Protein AF-0000000086128962 (afdb_homodimer)

Solvent-accessible surface area (backbone atoms only — not comparable to full-atom values): 20278 Å² total; per-residue (Å²): 130,82,76,71,76,72,78,75,74,67,54,67,41,78,36,38,84,79,40,88,68,82,70,70,90,32,89,46,25,33,22,57,42,46,59,79,92,54,73,57,66,62,52,47,50,52,54,44,49,52,54,52,69,65,44,73,87,72,56,53,72,47,32,20,34,38,41,69,68,62,87,79,71,51,91,83,64,47,75,31,42,90,79,22,67,68,42,30,52,51,53,49,51,48,52,52,38,58,72,69,30,62,26,35,37,38,44,44,53,33,90,48,83,44,49,66,36,35,22,50,44,22,64,32,53,83,71,79,33,50,43,39,23,43,25,74,73,24,84,59,42,18,60,54,46,44,53,26,60,75,61,73,37,73,73,24,56,39,71,66,52,33,43,52,50,52,54,52,53,46,43,52,56,51,54,55,54,60,72,74,104,129,81,75,70,76,73,80,75,74,66,54,67,40,79,34,39,84,79,40,88,67,81,72,70,88,32,90,47,26,33,21,55,43,46,58,78,91,54,73,58,65,61,51,46,51,52,53,42,50,52,56,54,61,48,74,51,97,68,64,54,74,47,33,20,35,39,41,69,67,61,88,78,70,53,90,84,66,46,75,31,43,89,82,22,67,68,42,30,50,51,53,49,53,47,52,53,39,59,71,67,29,62,26,37,36,36,42,44,51,34,91,48,82,46,48,64,37,34,22,50,44,23,63,32,53,84,70,78,33,50,42,41,21,43,25,75,72,23,84,59,42,19,59,53,46,46,54,26,60,75,61,72,37,74,74,24,56,37,72,68,51,32,43,51,50,52,52,52,53,47,42,52,55,51,55,56,54,56,72,73,100

Organism: Cryphonectria parasitica (strain ATCC 38755 / EP155) (NCBI:txid660469)

InterPro domains:
  IPR039470 Nucleoside 2-deoxyribosyltransferase-like [PF15891] (29-138)

Sequence (362 aa):
MASSPVPSSPKIQIITPNTPSQTPLHPTTIFLAGPTEFPWRQDFLAHLKSRLLDHDDLPPDPITIYNPFQEKWDKTWKEDYHHDDRFRAQTDWEMDRIDSSSHVVVFFVAESKAPVSLLELGLCVRSGRAVVGCEGGFWKRGNVQAACQRLDVPLEDTLEGLVGRVVEILKKKKKKKKEKNMASSPVPSSPKIQIITPNTPSQTPLHPTTIFLAGPTEFPWRQDFLAHLKSRLLDHDDLPPDPITIYNPFQEKWDKTWKEDYHHDDRFRAQTDWEMDRIDSSSHVVVFFVAESKAPVSLLELGLCVRSGRAVVGCEGGFWKRGNVQAACQRLDVPLEDTLEGLVGRVVEILKKKKKKKKEKN

Foldseek 3Di:
DPPDPPPDPDLEAEDELPPPDPDWPDQAEEEEAEDQVDPLVVVLVVLLVCVQVPDPDDRFGRYYYYYHHDPPDDPPADCDCVPGVVNVSSVVVNVVRLVRHQAYEQEYDQPDQRPVSVVSCVVPVQVVRYQYEYAPNRPVVVVVVVSCVVNVHDYHHDSSVSSVVVSVVRVVVVVVVVVVD/DPPDPPPDPDLEAEDELPPPDPDWPDQAEEEEAEDQVDPLVVVLVVLLVVVQPPDDPDRFGRYYYYYHHDPPDDPPADCDCVPGVVNVSSVVVNVVRLVRHQAYEQEYDQPDQRPVSVVSCVVPVQVVRYQYEYAPNRPVVVVVVVSCVVNVHDYHHDSSVSSVVVSVVRVVVVVVVVVVD

Secondary structure (DSSP, 8-state):
----------SEEEE-TT-S----SSS-EEEEES-SSSTHHHHHHHHHHHHHHH--SSPPPPEEEE----TT--TT--S-TTT-HHHHHHHHHHHHHHHH-SEEEEEE-TT---HHHHHHHHHHTTTT-EEEEE-TT-TTHHHHHHHHHHTT--EESSHHHHHHHHHHHHHHHHHHHHHH-/----------SEEEE-TT-S----SSSEEEEEES-SSSTHHHHHHHHHHHHHHS--SSPPPPEEEE----TT--TT--S-TTT-HHHHHHHHHHHHHHHH-SEEEEEE-TT---HHHHHHHHHHTTTT-EEEEE-TT-TTHHHHHHHHHHTT--EESSHHHHHHHHHHHHHHHHHHHHHH-

Nearest PDB structures (foldseek):
  4mcj-assembly5_I  TM=8.431E-01  e=7.369E-12  Parabacteroides distasonis ATCC 8503
  4mcj-assembly4_H  TM=8.469E-01  e=1.308E-11  Parabacteroides distasonis ATCC 8503
  4mcj-assembly1_B  TM=8.501E-01  e=2.042E-11  Parabacteroides distasonis ATCC 8503
  4mcj-assembly1_A  TM=8.318E-01  e=1.308E-11  Parabacteroides distasonis ATCC 8503
  3s7z-assembly1_B  TM=4.051E-01  e=5.185E-01  Salmonella enterica subsp. enterica serovar Typhimurium str. LT2

Radius of gyration: 23.68 Å; Cα contacts (8 Å, |Δi|>4): 596; chains: 2; bounding box: 42×99×55 Å

Structure (mmCIF, N/CA/C/O backbone):
data_AF-0000000086128962-model_v1
#
loop_
_entity.id
_entity.type
_entity.pdbx_description
1 polymer 'Nucleoside 2-deoxyribosyltransferase domain-containing protein'
#
loop_
_atom_site.group_PDB
_atom_site.id
_atom_site.type_symbol
_atom_site.label_atom_id
_atom_site.label_alt_id
_atom_site.label_comp_id
_atom_site.label_asym_id
_atom_site.label_entity_id
_atom_site.label_seq_id
_atom_site.pdbx_PDB_ins_code
_atom_site.Cartn_x
_atom_site.Cartn_y
_atom_site.Cartn_z
_atom_site.occupancy
_atom_site.B_iso_or_equiv
_atom_site.auth_seq_id
_atom_site.auth_comp_id
_atom_site.auth_asym_id
_atom_site.auth_atom_id
_atom_site.pdbx_PDB_model_num
ATOM 1 N N . MET A 1 1 ? 13.875 43.594 35.375 1 41.25 1 MET A N 1
ATOM 2 C CA . MET A 1 1 ? 13.922 43.125 34 1 41.25 1 MET A CA 1
ATOM 3 C C . MET A 1 1 ? 12.703 42.25 33.688 1 41.25 1 MET A C 1
ATOM 5 O O . MET A 1 1 ? 12.406 41.281 34.375 1 41.25 1 MET A O 1
ATOM 9 N N . ALA A 1 2 ? 11.711 42.844 33.062 1 52.78 2 ALA A N 1
ATOM 10 C CA . ALA A 1 2 ? 10.484 42.156 32.656 1 52.78 2 ALA A CA 1
ATOM 11 C C . ALA A 1 2 ? 10.781 40.906 31.828 1 52.78 2 ALA A C 1
ATOM 13 O O . ALA A 1 2 ? 11.531 40.969 30.859 1 52.78 2 ALA A O 1
ATOM 14 N N . SER A 1 3 ? 10.805 39.75 32.406 1 48.81 3 SER A N 1
ATOM 15 C CA . SER A 1 3 ? 10.977 38.531 31.641 1 48.81 3 SER A CA 1
ATOM 16 C C . SER A 1 3 ? 10.086 38.5 30.406 1 48.81 3 SER A C 1
ATOM 18 O O . SER A 1 3 ? 8.875 38.75 30.516 1 48.81 3 SER A O 1
ATOM 20 N N . SER A 1 4 ? 10.562 38.844 29.266 1 50.84 4 SER A N 1
ATOM 21 C CA . SER A 1 4 ? 9.836 38.719 28 1 50.84 4 SER A CA 1
ATOM 22 C C . SER A 1 4 ? 9.047 37.406 27.969 1 50.84 4 SER A C 1
ATOM 24 O O . SER A 1 4 ? 9.547 36.344 28.375 1 50.84 4 SER A O 1
ATOM 26 N N . PRO A 1 5 ? 7.715 37.438 27.891 1 51.72 5 PRO A N 1
ATOM 27 C CA . PRO A 1 5 ? 6.926 36.219 27.812 1 51.72 5 PRO A CA 1
ATOM 28 C C . PRO A 1 5 ? 7.516 35.188 26.844 1 51.72 5 PRO A C 1
ATOM 30 O O . PRO A 1 5 ? 8.062 35.562 25.812 1 51.72 5 PRO A O 1
ATOM 33 N N . VAL A 1 6 ? 8.039 34.062 27.25 1 51.41 6 VAL A N 1
ATOM 34 C CA . VAL A 1 6 ? 8.469 32.969 26.422 1 51.41 6 VAL A CA 1
ATOM 35 C C . VAL A 1 6 ? 7.414 32.688 25.344 1 51.41 6 VAL A C 1
ATOM 37 O O . VAL A 1 6 ? 6.242 32.469 25.656 1 51.41 6 VAL A O 1
ATOM 40 N N . PRO A 1 7 ? 7.645 33.125 24.141 1 54.75 7 PRO A N 1
ATOM 41 C CA . PRO A 1 7 ? 6.637 32.875 23.109 1 54.75 7 PRO A CA 1
ATOM 42 C C . PRO A 1 7 ? 6.074 31.453 23.156 1 54.75 7 PRO A C 1
ATOM 44 O O . PRO A 1 7 ? 6.824 30.484 23.359 1 54.75 7 PRO A O 1
ATOM 47 N N . SER A 1 8 ? 4.832 31.281 23.609 1 63.28 8 SER A N 1
ATOM 48 C CA . SER A 1 8 ? 4.137 30 23.719 1 63.28 8 SER A CA 1
ATOM 49 C C . SER A 1 8 ? 4.258 29.203 22.438 1 63.28 8 SER A C 1
ATOM 51 O O . SER A 1 8 ? 4.203 29.766 21.328 1 63.28 8 SER A O 1
ATOM 53 N N . SER A 1 9 ? 4.902 28.031 22.391 1 70.5 9 SER A N 1
ATOM 54 C CA . SER A 1 9 ? 5.023 27.125 21.234 1 70.5 9 SER A CA 1
ATOM 55 C C . SER A 1 9 ? 3.699 27 20.5 1 70.5 9 SER A C 1
ATOM 57 O O . SER A 1 9 ? 2.633 27 21.109 1 70.5 9 SER A O 1
ATOM 59 N N . PRO A 1 10 ? 3.879 27.109 19.219 1 79.88 10 PRO A N 1
ATOM 60 C CA . PRO A 1 10 ? 2.65 26.984 18.438 1 79.88 10 PRO A CA 1
ATOM 61 C C . PRO A 1 10 ? 1.89 25.703 18.734 1 79.88 10 PRO A C 1
ATOM 63 O O . PRO A 1 10 ? 2.502 24.672 19.031 1 79.88 10 PRO A O 1
ATOM 66 N N . LYS A 1 11 ? 0.663 25.844 18.719 1 86.81 11 LYS A N 1
ATOM 67 C CA . LYS A 1 11 ? -0.204 24.688 18.969 1 86.81 11 LYS A CA 1
ATOM 68 C C . LYS A 1 11 ? -0.023 23.625 17.891 1 86.81 11 LYS A C 1
ATOM 70 O O . LYS A 1 11 ? -0.159 22.422 18.172 1 86.81 11 LYS A O 1
ATOM 75 N N . ILE A 1 12 ? 0.263 24.125 16.672 1 93.38 12 ILE A N 1
ATOM 76 C CA . ILE A 1 12 ? 0.52 23.203 15.57 1 93.38 12 ILE A CA 1
ATOM 77 C C . ILE A 1 12 ? 1.859 23.531 14.914 1 93.38 12 ILE A C 1
ATOM 79 O O . ILE A 1 12 ? 2.051 24.641 14.414 1 93.38 12 ILE A O 1
ATOM 83 N N . GLN A 1 13 ? 2.75 22.641 15.008 1 96.69 13 GLN A N 1
ATOM 84 C CA . GLN A 1 13 ? 4 22.703 14.258 1 96.69 13 GLN A CA 1
ATOM 85 C C . GLN A 1 13 ? 3.896 21.953 12.938 1 96.69 13 GLN A C 1
ATOM 87 O O . GLN A 1 13 ? 3.379 20.828 12.906 1 96.69 13 GLN A O 1
ATOM 92 N N . ILE A 1 14 ? 4.328 22.578 11.875 1 97.94 14 ILE A N 1
ATOM 93 C CA . ILE A 1 14 ? 4.375 21.906 10.586 1 97.94 14 ILE A CA 1
ATOM 94 C C . ILE A 1 14 ? 5.828 21.688 10.164 1 97.94 14 ILE A C 1
ATOM 96 O O . ILE A 1 14 ? 6.609 22.641 10.125 1 97.94 14 ILE A O 1
ATOM 100 N N . ILE A 1 15 ? 6.211 20.484 9.898 1 98.56 15 ILE A N 1
ATOM 101 C CA . ILE A 1 15 ? 7.527 20.141 9.383 1 98.56 15 ILE A CA 1
ATOM 102 C C . ILE A 1 15 ? 7.395 19.547 7.984 1 98.56 15 ILE A C 1
ATOM 104 O O . ILE A 1 15 ? 6.621 18.609 7.777 1 98.56 15 ILE A O 1
ATOM 108 N N . THR A 1 16 ? 8.062 20.109 7.031 1 98.5 16 THR A N 1
ATOM 109 C CA . THR A 1 16 ? 8.195 19.578 5.68 1 98.5 16 THR A CA 1
ATOM 110 C C . THR A 1 16 ? 9.617 19.078 5.434 1 98.5 16 THR A C 1
ATOM 112 O O . THR A 1 16 ? 10.5 19.266 6.262 1 98.5 16 THR A O 1
ATOM 115 N N . PRO A 1 17 ? 9.844 18.406 4.281 1 98.44 17 PRO A N 1
ATOM 116 C CA . PRO A 1 17 ? 11.203 17.953 3.988 1 98.44 17 PRO A CA 1
ATOM 117 C C . PRO A 1 17 ? 12.203 19.094 3.91 1 98.44 17 PRO A C 1
ATOM 119 O O . PRO A 1 17 ? 13.414 18.891 4.051 1 98.44 17 PRO A O 1
ATOM 122 N N . ASN A 1 18 ? 11.695 20.344 3.744 1 97.94 18 ASN A N 1
ATOM 123 C CA . ASN A 1 18 ? 12.586 21.484 3.533 1 97.94 18 ASN A CA 1
ATOM 124 C C . ASN A 1 18 ? 12.672 22.359 4.777 1 97.94 18 ASN A C 1
ATOM 126 O O . ASN A 1 18 ? 13.367 23.375 4.773 1 97.94 18 ASN A O 1
ATOM 130 N N . THR A 1 19 ? 11.938 22.016 5.824 1 98.06 19 THR A N 1
ATOM 131 C CA . THR A 1 19 ? 12.031 22.734 7.086 1 98.06 19 THR A CA 1
ATOM 132 C C . THR A 1 19 ? 13.414 22.547 7.715 1 98.06 19 THR A C 1
ATOM 134 O O . THR A 1 19 ? 13.891 21.422 7.84 1 98.06 19 THR A O 1
ATOM 137 N N . PRO A 1 20 ? 14.078 23.594 8.031 1 97.12 20 PRO A N 1
ATOM 138 C CA . PRO A 1 20 ? 15.445 23.484 8.547 1 97.12 20 PRO A CA 1
ATOM 139 C C . PRO A 1 20 ? 15.539 22.609 9.789 1 97.12 20 PRO A C 1
ATOM 141 O O . PRO A 1 20 ? 16.391 21.719 9.859 1 97.12 20 PRO A O 1
ATOM 144 N N . SER A 1 21 ? 14.641 22.844 10.719 1 97.44 21 SER A N 1
ATOM 145 C CA . SER A 1 21 ? 14.625 21.984 11.898 1 97.44 21 SER A CA 1
ATOM 146 C C . SER A 1 21 ? 13.648 20.828 11.719 1 97.44 21 SER A C 1
ATOM 148 O O . SER A 1 21 ? 12.469 21.047 11.445 1 97.44 21 SER A O 1
ATOM 150 N N . GLN A 1 22 ? 14.164 19.656 11.812 1 98.44 22 GLN A N 1
ATOM 151 C CA . GLN A 1 22 ? 13.352 18.469 11.633 1 98.44 22 GLN A CA 1
ATOM 152 C C . GLN A 1 22 ? 12.93 17.875 12.977 1 98.44 22 GLN A C 1
ATOM 154 O O . GLN A 1 22 ? 12.406 16.766 13.039 1 98.44 22 GLN A O 1
ATOM 159 N N . THR A 1 23 ? 13.125 18.578 14.062 1 97.81 23 THR A N 1
ATOM 160 C CA . THR A 1 23 ? 12.805 18.109 15.406 1 97.81 23 THR A CA 1
ATOM 161 C C . THR A 1 23 ? 11.359 18.453 15.766 1 97.81 23 THR A C 1
ATOM 163 O O . THR A 1 23 ? 10.969 19.625 15.773 1 97.81 23 THR A O 1
ATOM 166 N N . PRO A 1 24 ? 10.594 17.484 16.016 1 98.06 24 PRO A N 1
ATOM 167 C CA . PRO A 1 24 ? 9.227 17.797 16.453 1 98.06 24 PRO A CA 1
ATOM 168 C C . PRO A 1 24 ? 9.188 18.484 17.812 1 98.06 24 PRO A C 1
ATOM 170 O O . PRO A 1 24 ? 9.883 18.062 18.75 1 98.06 24 PRO A O 1
ATOM 173 N N . LEU A 1 25 ? 8.375 19.484 17.953 1 96.31 25 LEU A N 1
ATOM 174 C CA . LEU A 1 25 ? 8.188 20.203 19.219 1 96.31 25 LEU A CA 1
ATOM 175 C C . LEU A 1 25 ? 7.25 19.438 20.141 1 96.31 25 LEU A C 1
ATOM 177 O O . LEU A 1 25 ? 7.301 19.609 21.359 1 96.31 25 LEU A O 1
ATOM 181 N N . HIS A 1 26 ? 6.398 18.672 19.562 1 95.31 26 HIS A N 1
ATOM 182 C CA . HIS A 1 26 ? 5.34 18.031 20.328 1 95.31 26 HIS A CA 1
ATOM 183 C C . HIS A 1 26 ? 5.406 16.5 20.203 1 95.31 26 HIS A C 1
ATOM 185 O O . HIS A 1 26 ? 5.789 15.984 19.156 1 95.31 26 HIS A O 1
ATOM 191 N N . PRO A 1 27 ? 5.004 15.828 21.281 1 94.94 27 PRO A N 1
ATOM 192 C CA . PRO A 1 27 ? 5.121 14.367 21.281 1 94.94 27 PRO A CA 1
ATOM 193 C C . PRO A 1 27 ? 4.121 13.695 20.344 1 94.94 27 PRO A C 1
ATOM 195 O O . PRO A 1 27 ? 4.395 12.61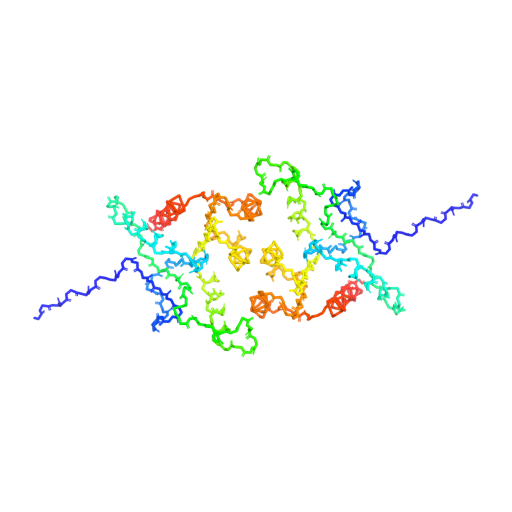7 19.812 1 94.94 27 PRO A O 1
ATOM 198 N N . THR A 1 28 ? 2.943 14.273 20.188 1 96.31 28 THR A N 1
ATOM 199 C CA . THR A 1 28 ? 1.979 13.734 19.234 1 96.31 28 THR A CA 1
ATOM 200 C C . THR A 1 28 ? 2.277 14.227 17.828 1 96.31 28 THR A C 1
ATOM 202 O O . THR A 1 28 ? 2.285 15.438 17.578 1 96.31 28 THR A O 1
ATOM 205 N N . THR A 1 29 ? 2.543 13.258 16.922 1 98.38 29 THR A N 1
ATOM 206 C CA . THR A 1 29 ? 2.93 13.586 15.555 1 98.38 29 THR A CA 1
ATOM 207 C C . THR A 1 29 ? 1.986 12.922 14.555 1 98.38 29 THR A C 1
ATOM 209 O O . THR A 1 29 ? 1.482 11.82 14.805 1 98.38 29 THR A O 1
ATOM 212 N N . ILE A 1 30 ? 1.737 13.633 13.461 1 98.5 30 ILE A N 1
ATOM 213 C CA . ILE A 1 30 ? 0.858 13.148 12.398 1 98.5 30 ILE A CA 1
ATOM 214 C C . ILE A 1 30 ? 1.563 13.266 11.055 1 98.5 30 ILE A C 1
ATOM 216 O O . ILE A 1 30 ? 2.072 14.328 10.703 1 98.5 30 ILE A O 1
ATOM 220 N N . PHE A 1 31 ? 1.714 12.219 10.375 1 98.94 31 PHE A N 1
ATOM 221 C CA . PHE A 1 31 ? 2.143 12.266 8.984 1 98.94 31 PHE A CA 1
ATOM 222 C C . PHE A 1 31 ? 0.943 12.375 8.047 1 98.94 31 PHE A C 1
ATOM 224 O O . PHE A 1 31 ? -0.023 11.625 8.18 1 98.94 31 PHE A O 1
ATOM 231 N N . LEU A 1 32 ? 0.975 13.281 7.066 1 98.88 32 LEU A N 1
ATOM 232 C CA . LEU A 1 32 ? -0.114 13.477 6.113 1 98.88 32 LEU A CA 1
ATOM 233 C C . LEU A 1 32 ? 0.208 12.812 4.781 1 98.88 32 LEU A C 1
ATOM 235 O O . LEU A 1 32 ? 0.957 13.367 3.971 1 98.88 32 LEU A O 1
ATOM 239 N N . ALA A 1 33 ? -0.383 11.688 4.527 1 98.88 33 ALA A N 1
ATOM 240 C CA . ALA A 1 33 ? -0.257 10.969 3.266 1 98.88 33 ALA A CA 1
ATOM 241 C C . ALA A 1 33 ? -1.404 11.312 2.32 1 98.88 33 ALA A C 1
ATOM 243 O O . ALA A 1 33 ? -2.568 11.336 2.729 1 98.88 33 ALA A O 1
ATOM 244 N N . GLY A 1 34 ? -1.148 11.539 1.066 1 98.62 34 GLY A N 1
ATOM 245 C CA . GLY A 1 34 ? -2.143 11.898 0.066 1 98.62 34 GLY A CA 1
ATOM 246 C C . GLY A 1 34 ? -1.55 12.578 -1.149 1 98.62 34 GLY A C 1
ATOM 247 O O . GLY A 1 34 ? -0.337 12.789 -1.22 1 98.62 34 GLY A O 1
ATOM 248 N N . PRO A 1 35 ? -2.375 12.938 -2.082 1 97.81 35 PRO A N 1
ATOM 249 C CA . PRO A 1 35 ? -1.86 13.492 -3.34 1 97.81 35 PRO A CA 1
ATOM 250 C C . PRO A 1 35 ? -1.317 14.906 -3.188 1 97.81 35 PRO A C 1
ATOM 252 O O . PRO A 1 35 ? -1.756 15.648 -2.303 1 97.81 35 PRO A O 1
ATOM 255 N N . THR A 1 36 ? -0.407 15.219 -4.008 1 94.31 36 THR A N 1
ATOM 256 C CA . THR A 1 36 ? 0.242 16.516 -3.91 1 94.31 36 THR A CA 1
ATOM 257 C C . THR A 1 36 ? -0.298 17.469 -4.973 1 94.31 36 THR A C 1
ATOM 259 O O . THR A 1 36 ? -0.027 18.672 -4.93 1 94.31 36 THR A O 1
ATOM 262 N N . GLU A 1 37 ? -1.089 16.969 -5.879 1 92.12 37 GLU A N 1
ATOM 263 C CA . GLU A 1 37 ? -1.566 17.766 -7.004 1 92.12 37 GLU A CA 1
ATOM 264 C C . GLU A 1 37 ? -2.791 18.594 -6.613 1 92.12 37 GLU A C 1
ATOM 266 O O . GLU A 1 37 ? -3.271 19.422 -7.398 1 92.12 37 GLU A O 1
ATOM 271 N N . PHE A 1 38 ? -3.334 18.469 -5.457 1 94.19 38 PHE A N 1
ATOM 272 C CA . PHE A 1 38 ? -4.512 19.172 -4.961 1 94.19 38 PHE A CA 1
ATOM 273 C C . PHE A 1 38 ? -4.215 19.859 -3.641 1 94.19 38 PHE A C 1
ATOM 275 O O . PHE A 1 38 ? -3.354 19.422 -2.879 1 94.19 38 PHE A O 1
ATOM 282 N N . PRO A 1 39 ? -4.945 20.906 -3.367 1 96 39 PRO A N 1
ATOM 283 C CA . PRO A 1 39 ? -4.625 21.672 -2.158 1 96 39 PRO A CA 1
ATOM 284 C C . PRO A 1 39 ? -5.344 21.141 -0.918 1 96 39 PRO A C 1
ATOM 286 O O . PRO A 1 39 ? -5.828 21.922 -0.097 1 96 39 PRO A O 1
ATOM 289 N N . TRP A 1 40 ? -5.543 19.828 -0.739 1 98.06 40 TRP A N 1
ATOM 290 C CA . TRP A 1 40 ? -6.312 19.25 0.357 1 98.06 40 TRP A CA 1
ATOM 291 C C . TRP A 1 40 ? -5.586 19.438 1.687 1 98.06 40 TRP A C 1
ATOM 293 O O . TRP A 1 40 ? -6.227 19.547 2.738 1 98.06 40 TRP A O 1
ATOM 303 N N . ARG A 1 41 ? -4.25 19.422 1.713 1 98 41 ARG A N 1
ATOM 304 C CA . ARG A 1 41 ? -3.494 19.547 2.955 1 98 41 ARG A CA 1
ATOM 305 C C . ARG A 1 41 ? -3.701 20.906 3.594 1 98 41 ARG A C 1
ATOM 307 O O . ARG A 1 41 ? -3.805 21.016 4.816 1 98 41 ARG A O 1
ATOM 314 N N . GLN A 1 42 ? -3.73 21.938 2.691 1 96.94 42 GLN A N 1
ATOM 315 C CA . GLN A 1 42 ? -4.02 23.266 3.205 1 96.94 42 GLN A CA 1
ATOM 316 C C . GLN A 1 42 ? -5.41 23.328 3.832 1 96.94 42 GLN A C 1
ATOM 318 O O . GLN A 1 42 ? -5.586 23.906 4.906 1 96.94 42 GLN A O 1
ATOM 323 N N . ASP A 1 43 ? -6.355 22.781 3.133 1 97.69 43 ASP A N 1
ATOM 324 C CA . ASP A 1 43 ? -7.723 22.734 3.648 1 97.69 43 ASP A CA 1
ATOM 325 C C . ASP A 1 43 ? -7.793 21.938 4.941 1 97.69 43 ASP A C 1
ATOM 327 O O . ASP A 1 43 ? -8.477 22.328 5.891 1 97.69 43 ASP A O 1
ATOM 331 N N . PHE A 1 44 ? -7.121 20.812 4.98 1 98.12 44 PHE A N 1
ATOM 332 C CA . PHE A 1 44 ? -7.055 19.969 6.172 1 98.12 44 PHE A CA 1
ATOM 333 C C . PHE A 1 44 ? -6.539 20.766 7.367 1 98.12 44 PHE A C 1
ATOM 335 O O . PHE A 1 44 ? -7.164 20.781 8.43 1 98.12 44 PHE A O 1
ATOM 342 N N . LEU A 1 45 ? -5.449 21.438 7.188 1 96.06 45 LEU A N 1
ATOM 343 C CA . LEU A 1 45 ? -4.812 22.219 8.25 1 96.06 45 LEU A CA 1
ATOM 344 C C . LEU A 1 45 ? -5.715 23.359 8.703 1 96.06 45 LEU A C 1
ATOM 346 O O . LEU A 1 45 ? -5.809 23.641 9.898 1 96.06 45 LEU A O 1
ATOM 350 N N . ALA A 1 46 ? -6.375 24 7.723 1 95.06 46 ALA A N 1
ATOM 351 C CA . ALA A 1 46 ? -7.289 25.094 8.062 1 95.06 46 ALA A CA 1
ATOM 352 C C . ALA A 1 46 ? -8.445 24.578 8.914 1 95.06 46 ALA A C 1
ATOM 354 O O . ALA A 1 46 ? -8.789 25.188 9.93 1 95.06 46 ALA A O 1
ATOM 355 N N . HIS A 1 47 ? -8.984 23.453 8.492 1 94.31 47 HIS A N 1
ATOM 356 C CA . HIS A 1 47 ? -10.086 22.875 9.242 1 94.31 47 HIS A CA 1
ATOM 357 C C . HIS A 1 47 ? -9.633 22.422 10.625 1 94.31 47 HIS A C 1
ATOM 359 O O . HIS A 1 47 ? -10.352 22.609 11.609 1 94.31 47 HIS A O 1
ATOM 365 N N . LEU A 1 48 ? -8.453 21.828 10.703 1 93.19 48 LEU A N 1
ATOM 366 C CA . LEU A 1 48 ? -7.918 21.344 11.969 1 93.19 48 LEU A CA 1
ATOM 367 C C . LEU A 1 48 ? -7.695 22.5 12.938 1 93.19 48 LEU A C 1
ATOM 369 O O . LEU A 1 48 ? -8.094 22.422 14.102 1 93.19 48 LEU A O 1
ATOM 373 N N . LYS A 1 49 ? -7.102 23.578 12.422 1 90.12 49 LYS A N 1
ATOM 374 C CA . LYS A 1 49 ? -6.844 24.766 13.242 1 90.12 49 LYS A CA 1
ATOM 375 C C . LYS A 1 49 ? -8.148 25.344 13.789 1 90.12 49 LYS A C 1
ATOM 377 O O . LYS A 1 49 ? -8.227 25.703 14.961 1 90.12 49 LYS A O 1
ATOM 382 N N . SER A 1 50 ? -9.094 25.438 12.945 1 87.94 50 SER A N 1
ATOM 383 C CA . SER A 1 50 ? -10.383 26 13.344 1 87.94 50 SER A CA 1
ATOM 384 C C . SER A 1 50 ? -11.023 25.156 14.453 1 87.94 50 SER A C 1
ATOM 386 O O . SER A 1 50 ? -11.625 25.719 15.375 1 87.94 50 SER A O 1
ATOM 388 N N . ARG A 1 51 ? -10.82 23.891 14.406 1 84.5 51 ARG A N 1
ATOM 389 C CA . ARG A 1 51 ? -11.438 23 15.383 1 84.5 51 ARG A CA 1
ATOM 390 C C . ARG A 1 51 ? -10.648 22.984 16.688 1 84.5 51 ARG A C 1
ATOM 392 O O . ARG A 1 51 ? -11.227 22.812 17.766 1 84.5 51 ARG A O 1
ATOM 399 N N . LEU A 1 52 ? -9.398 23.125 16.594 1 79.75 52 LEU A N 1
ATOM 400 C CA . LEU A 1 52 ? -8.57 23.109 17.781 1 79.75 52 LEU A CA 1
ATOM 401 C C . LEU A 1 52 ? -8.68 24.422 18.531 1 79.75 52 LEU A C 1
ATOM 403 O O . LEU A 1 52 ? -8.5 24.469 19.766 1 79.75 52 LEU A O 1
ATOM 407 N N . LEU A 1 53 ? -8.898 25.531 17.859 1 74 53 LEU A N 1
ATOM 408 C CA . LEU A 1 53 ? -9.031 26.844 18.469 1 74 53 LEU A CA 1
ATOM 409 C C . LEU A 1 53 ? -10.43 27.047 19.031 1 74 53 LEU A C 1
ATOM 411 O O . LEU A 1 53 ? -10.609 27.812 19.984 1 74 53 LEU A O 1
ATOM 415 N N . ASP A 1 54 ? -11.383 26.578 18.328 1 63.16 54 ASP A N 1
ATOM 416 C CA . ASP A 1 54 ? -12.773 26.875 18.672 1 63.16 54 ASP A CA 1
ATOM 417 C C . ASP A 1 54 ? -13.188 26.156 19.953 1 63.16 54 ASP A C 1
ATOM 419 O O . ASP A 1 54 ? -14.148 26.562 20.609 1 63.16 54 ASP A O 1
ATOM 423 N N . HIS A 1 55 ? -12.531 25.031 20.172 1 58 55 HIS A N 1
ATOM 424 C CA . HIS A 1 55 ? -13.266 24.328 21.219 1 58 55 HIS A CA 1
ATOM 425 C C . HIS A 1 55 ? -12.633 24.547 22.578 1 58 55 HIS A C 1
ATOM 427 O O . HIS A 1 55 ? -11.406 24.5 22.719 1 58 55 HIS A O 1
ATOM 433 N N . ASP A 1 56 ? -13.359 25.266 23.344 1 53.22 56 ASP A N 1
ATOM 434 C CA . ASP A 1 56 ? -13.195 25.766 24.703 1 53.22 56 ASP A CA 1
ATOM 435 C C . ASP A 1 56 ? -12.836 24.641 25.672 1 53.22 56 ASP A C 1
ATOM 437 O O . ASP A 1 56 ? -12.055 24.844 26.609 1 53.22 56 ASP A O 1
ATOM 441 N N . ASP A 1 57 ? -13.516 23.531 25.734 1 56.72 57 ASP A N 1
ATOM 442 C CA . ASP A 1 57 ? -13.43 22.875 27.047 1 56.72 57 ASP A CA 1
ATOM 443 C C . ASP A 1 57 ? -12.062 22.25 27.25 1 56.72 57 ASP A C 1
ATOM 445 O O . ASP A 1 57 ? -11.469 22.359 28.328 1 56.72 57 ASP A O 1
ATOM 449 N N . LEU A 1 58 ? -11.602 21.312 26.484 1 58.28 58 LEU A N 1
ATOM 450 C CA . LEU A 1 58 ? -10.273 20.719 26.688 1 58.28 58 LEU A CA 1
ATOM 451 C C . LEU A 1 58 ? -9.477 20.734 25.375 1 58.28 58 LEU A C 1
ATOM 453 O O . LEU A 1 58 ? -9.602 19.828 24.562 1 58.28 58 LEU A O 1
ATOM 457 N N . PRO A 1 59 ? -8.805 21.922 25.266 1 62.25 59 PRO A N 1
ATOM 458 C CA . PRO A 1 59 ? -8.086 21.984 24 1 62.25 59 PRO A CA 1
ATOM 459 C C . PRO A 1 59 ? -7.109 20.828 23.812 1 62.25 59 PRO A C 1
ATOM 461 O O . PRO A 1 59 ? -6.484 20.375 24.766 1 62.25 59 PRO A O 1
ATOM 464 N N . PRO A 1 60 ? -7.129 20.219 22.703 1 68.31 60 PRO A N 1
ATOM 465 C CA . PRO A 1 60 ? -6.172 19.141 22.453 1 68.31 60 PRO A CA 1
ATOM 466 C C . PRO A 1 60 ? -4.723 19.594 22.625 1 68.31 60 PRO A C 1
ATOM 468 O O . PRO A 1 60 ? -4.434 20.797 22.594 1 68.31 60 PRO A O 1
ATOM 471 N N . ASP A 1 61 ? -3.863 18.703 23.047 1 78.19 61 ASP A N 1
ATOM 472 C CA . ASP A 1 61 ? -2.426 18.953 23.109 1 78.19 61 ASP A CA 1
ATOM 473 C C . ASP A 1 61 ? -1.882 19.438 21.766 1 78.19 61 ASP A C 1
ATOM 475 O O . ASP A 1 61 ? -2.447 19.125 20.719 1 78.19 61 ASP A O 1
ATOM 479 N N . PRO A 1 62 ? -0.952 20.25 21.859 1 88.69 62 PRO A N 1
ATOM 480 C CA . PRO A 1 62 ? -0.291 20.641 20.609 1 88.69 62 PRO A CA 1
ATOM 481 C C . PRO A 1 62 ? 0.267 19.438 19.844 1 88.69 62 PRO A C 1
ATOM 483 O O . PRO A 1 62 ? 0.553 18.406 20.438 1 88.69 62 PRO A O 1
ATOM 486 N N . ILE A 1 63 ? 0.35 19.625 18.531 1 95.25 63 ILE A N 1
ATOM 487 C CA . ILE A 1 63 ? 0.771 18.484 17.703 1 95.25 63 ILE A CA 1
ATOM 488 C C . ILE A 1 63 ? 1.803 18.953 16.688 1 95.25 63 ILE A C 1
ATOM 490 O O . ILE A 1 63 ? 1.896 20.156 16.391 1 95.25 63 ILE A O 1
ATOM 494 N N . THR A 1 64 ? 2.621 18.047 16.25 1 97.81 64 THR A N 1
ATOM 495 C CA . THR A 1 64 ? 3.496 18.219 15.086 1 97.81 64 THR A CA 1
ATOM 496 C C . THR A 1 64 ? 2.963 17.469 13.883 1 97.81 64 THR A C 1
ATOM 498 O O . THR A 1 64 ? 2.609 16.281 13.984 1 97.81 64 THR A O 1
ATOM 501 N N . ILE A 1 65 ? 2.852 18.156 12.805 1 98.5 65 ILE A N 1
ATOM 502 C CA . ILE A 1 65 ? 2.383 17.562 11.562 1 98.5 65 ILE A CA 1
ATOM 503 C C . ILE A 1 65 ? 3.537 17.469 10.562 1 98.5 65 ILE A C 1
ATOM 505 O O . ILE A 1 65 ? 4.199 18.484 10.281 1 98.5 65 ILE A O 1
ATOM 509 N N . TYR A 1 66 ? 3.779 16.281 10.094 1 98.81 66 TYR A N 1
ATOM 510 C CA . TYR A 1 66 ? 4.684 16.062 8.969 1 98.81 66 TYR A CA 1
ATOM 511 C C . TYR A 1 66 ? 3.939 16.172 7.641 1 98.81 66 TYR A C 1
ATOM 513 O O . TYR A 1 66 ? 3.1 15.32 7.328 1 98.81 66 TYR A O 1
ATOM 521 N N . ASN A 1 67 ? 4.191 17.234 6.941 1 98.56 67 ASN A N 1
ATOM 522 C CA . ASN A 1 67 ? 3.664 17.484 5.602 1 98.56 67 ASN A CA 1
ATOM 523 C C . ASN A 1 67 ? 4.699 17.156 4.527 1 98.56 67 ASN A C 1
ATOM 525 O O . ASN A 1 67 ? 5.672 17.891 4.359 1 98.56 67 ASN A O 1
ATOM 529 N N . PRO A 1 68 ? 4.492 16.141 3.707 1 98.44 68 PRO A N 1
ATOM 530 C CA . PRO A 1 68 ? 5.539 15.695 2.783 1 98.44 68 PRO A CA 1
ATOM 531 C C . PRO A 1 68 ? 5.57 16.5 1.491 1 98.44 68 PRO A C 1
ATOM 533 O O . PRO A 1 68 ? 6.352 16.203 0.587 1 98.44 68 PRO A O 1
ATOM 536 N N . PHE A 1 69 ? 4.766 17.484 1.38 1 97.06 69 PHE A N 1
ATOM 537 C CA . PHE A 1 69 ? 4.766 18.297 0.173 1 97.06 69 PHE A CA 1
ATOM 538 C C . PHE A 1 69 ? 6.172 18.781 -0.153 1 97.06 69 PHE A C 1
ATOM 540 O O . PHE A 1 69 ? 6.883 19.281 0.725 1 97.06 69 PHE A O 1
ATOM 547 N N . GLN A 1 70 ? 6.602 18.594 -1.413 1 96.94 70 GLN A N 1
ATOM 548 C CA . GLN A 1 70 ? 7.922 18.953 -1.912 1 96.94 70 GLN A CA 1
ATOM 549 C C . GLN A 1 70 ? 7.832 20.141 -2.879 1 96.94 70 GLN A C 1
ATOM 551 O O . GLN A 1 70 ? 7.684 19.938 -4.09 1 96.94 70 GLN A O 1
ATOM 556 N N . GLU A 1 71 ? 8.016 21.281 -2.371 1 93.94 71 GLU A N 1
ATOM 557 C CA . GLU A 1 71 ? 7.855 22.484 -3.176 1 93.94 71 GLU A CA 1
ATOM 558 C C . GLU A 1 71 ? 8.953 22.609 -4.227 1 93.94 71 GLU A C 1
ATOM 560 O O . GLU A 1 71 ? 8.789 23.297 -5.234 1 93.94 71 GLU A O 1
ATOM 565 N N . LYS A 1 72 ? 10.023 21.906 -4.098 1 95.19 72 LYS A N 1
ATOM 566 C CA . LYS A 1 72 ? 11.172 22.016 -4.992 1 95.19 72 LYS A CA 1
ATOM 567 C C . LYS A 1 72 ? 11.078 21 -6.133 1 95.19 72 LYS A C 1
ATOM 569 O O . LYS A 1 72 ? 11.906 21.031 -7.051 1 95.19 72 LYS A O 1
ATOM 574 N N . TRP A 1 73 ? 10.133 20.109 -6.027 1 94.5 73 TRP A N 1
ATOM 575 C CA . TRP A 1 73 ? 10.008 19.109 -7.094 1 94.5 73 TRP A CA 1
ATOM 576 C C . TRP A 1 73 ? 9.766 19.797 -8.438 1 94.5 73 TRP A C 1
ATOM 578 O O . TRP A 1 73 ? 8.859 20.625 -8.57 1 94.5 73 TRP A O 1
ATOM 588 N N . ASP A 1 74 ? 10.57 19.484 -9.383 1 94.5 74 ASP A N 1
ATOM 589 C CA . ASP A 1 74 ? 10.406 20.016 -10.734 1 94.5 74 ASP A CA 1
ATOM 590 C C . ASP A 1 74 ? 10.664 18.938 -11.781 1 94.5 74 ASP A C 1
ATOM 592 O O . ASP A 1 74 ? 10.852 17.766 -11.445 1 94.5 74 ASP A O 1
ATOM 596 N N . LYS A 1 75 ? 10.625 19.297 -12.992 1 94.94 75 LYS A N 1
ATOM 597 C CA . LYS A 1 75 ? 10.641 18.344 -14.102 1 94.94 75 LYS A CA 1
ATOM 598 C C . LYS A 1 75 ? 11.984 17.625 -14.195 1 94.94 75 LYS A C 1
ATOM 600 O O . LYS A 1 75 ? 12.117 16.625 -14.906 1 94.94 75 LYS A O 1
ATOM 605 N N . THR A 1 76 ? 13.016 18.078 -13.469 1 97.56 76 THR A N 1
ATOM 606 C CA . THR A 1 76 ? 14.336 17.453 -13.562 1 97.56 76 THR A CA 1
ATOM 607 C C . THR A 1 76 ? 14.453 16.281 -12.594 1 97.56 76 THR A C 1
ATOM 609 O O . THR A 1 76 ? 15.383 15.477 -12.695 1 97.56 76 THR A O 1
ATOM 612 N N . TRP A 1 77 ? 13.508 16.219 -11.648 1 97.12 77 TRP A N 1
ATOM 613 C CA . TRP A 1 77 ? 13.523 15.078 -10.742 1 97.12 77 TRP A CA 1
ATOM 614 C C . TRP A 1 77 ? 13.133 13.797 -11.461 1 97.12 77 TRP A C 1
ATOM 616 O O . TRP A 1 77 ? 12.242 13.805 -12.312 1 97.12 77 TRP A O 1
ATOM 626 N N . LYS A 1 78 ? 13.812 12.703 -11.125 1 97.88 78 LYS A N 1
ATOM 627 C CA . LYS A 1 78 ? 13.453 11.375 -11.625 1 97.88 78 LYS A CA 1
ATOM 628 C C . LYS A 1 78 ? 12.961 10.477 -10.484 1 97.88 78 LYS A C 1
ATOM 630 O O . LYS A 1 78 ? 13.539 10.477 -9.398 1 97.88 78 LYS A O 1
ATOM 635 N N . GLU A 1 79 ? 11.898 9.805 -10.68 1 98.06 79 GLU A N 1
ATOM 636 C CA . GLU A 1 79 ? 11.391 8.836 -9.711 1 98.06 79 GLU A CA 1
ATOM 637 C C . GLU A 1 79 ? 12.219 7.559 -9.719 1 98.06 79 GLU A C 1
ATOM 639 O O . GLU A 1 79 ? 11.727 6.496 -10.102 1 98.06 79 GLU A O 1
ATOM 644 N N . ASP A 1 80 ? 13.414 7.676 -9.32 1 98.38 80 ASP A N 1
ATOM 645 C CA . ASP A 1 80 ? 14.414 6.609 -9.281 1 98.38 80 ASP A CA 1
ATOM 646 C C . ASP A 1 80 ? 15.211 6.645 -7.98 1 98.38 80 ASP A C 1
ATOM 648 O O . ASP A 1 80 ? 16.047 7.527 -7.785 1 98.38 80 ASP A O 1
ATOM 652 N N . TYR A 1 81 ? 14.961 5.727 -7.176 1 98.56 81 TYR A N 1
ATOM 653 C CA . TYR A 1 81 ? 15.531 5.711 -5.832 1 98.56 81 TYR A CA 1
ATOM 654 C C . TYR A 1 81 ? 17.047 5.594 -5.887 1 98.56 81 TYR A C 1
ATOM 656 O O . TYR A 1 81 ? 17.75 6.168 -5.047 1 98.56 81 TYR A O 1
ATOM 664 N N . HIS A 1 82 ? 17.578 4.891 -6.848 1 97.62 82 HIS A N 1
ATOM 665 C CA . HIS A 1 82 ? 19 4.566 -6.875 1 97.62 82 HIS A CA 1
ATOM 666 C C . HIS A 1 82 ? 19.797 5.629 -7.629 1 97.62 82 HIS A C 1
ATOM 668 O O . HIS A 1 82 ? 21 5.785 -7.406 1 97.62 82 HIS A O 1
ATOM 674 N N . HIS A 1 83 ? 19.094 6.492 -8.469 1 97.94 83 HIS A N 1
ATOM 675 C CA . HIS A 1 83 ? 19.875 7.336 -9.359 1 97.94 83 HIS A CA 1
ATOM 676 C C . HIS A 1 83 ? 19.547 8.812 -9.156 1 97.94 83 HIS A C 1
ATOM 678 O O . HIS A 1 83 ? 20.172 9.68 -9.766 1 97.94 83 HIS A O 1
ATOM 684 N N . ASP A 1 84 ? 18.516 9.156 -8.43 1 98.69 84 ASP A N 1
ATOM 685 C CA . ASP A 1 84 ? 18.219 10.547 -8.094 1 98.69 84 ASP A CA 1
ATOM 686 C C . ASP A 1 84 ? 18.234 10.75 -6.578 1 98.69 84 ASP A C 1
ATOM 688 O O . ASP A 1 84 ? 17.281 10.359 -5.891 1 98.69 84 ASP A O 1
ATOM 692 N N . ASP A 1 85 ? 19.188 11.422 -6.059 1 98.5 85 ASP A N 1
ATOM 693 C CA . ASP A 1 85 ? 19.406 11.617 -4.629 1 98.5 85 ASP A CA 1
ATOM 694 C C . ASP A 1 85 ? 18.266 12.438 -4.016 1 98.5 85 ASP A C 1
ATOM 696 O O . ASP A 1 85 ? 17.906 12.242 -2.854 1 98.5 85 ASP A O 1
ATOM 700 N N . ARG A 1 86 ? 17.766 13.367 -4.785 1 98.56 86 ARG A N 1
ATOM 701 C CA . ARG A 1 86 ? 16.672 14.18 -4.262 1 98.56 86 ARG A CA 1
ATOM 702 C C . ARG A 1 86 ? 15.422 13.328 -4.035 1 98.56 86 ARG A C 1
ATOM 704 O O . ARG A 1 86 ? 14.766 13.445 -2.996 1 98.56 86 ARG A O 1
ATOM 711 N N . PHE A 1 87 ? 15.172 12.461 -5.016 1 98.62 87 PHE A N 1
ATOM 712 C CA . PHE A 1 87 ? 14.047 11.539 -4.891 1 98.62 87 PHE A CA 1
ATOM 713 C C . PHE A 1 87 ? 14.258 10.578 -3.723 1 98.62 87 PHE A C 1
ATOM 715 O O . PHE A 1 87 ? 13.352 10.359 -2.924 1 98.62 87 PHE A O 1
ATOM 722 N N . ARG A 1 88 ? 15.414 10.016 -3.621 1 98.81 88 ARG A N 1
ATOM 723 C CA . ARG A 1 88 ? 15.758 9.125 -2.518 1 98.81 88 ARG A CA 1
ATOM 724 C C . ARG A 1 88 ? 15.562 9.82 -1.173 1 98.81 88 ARG A C 1
ATOM 726 O O . ARG A 1 88 ? 14.953 9.258 -0.262 1 98.81 88 ARG A O 1
ATOM 733 N N . ALA A 1 89 ? 16.016 11.055 -1.022 1 98.69 89 ALA A N 1
ATOM 734 C CA . ALA A 1 89 ? 15.891 11.805 0.222 1 98.69 89 ALA A CA 1
ATOM 735 C C . ALA A 1 89 ? 14.422 12.031 0.576 1 98.69 89 ALA A C 1
ATOM 737 O O . ALA A 1 89 ? 14.031 11.898 1.738 1 98.69 89 ALA A O 1
ATOM 738 N N . GLN A 1 90 ? 13.648 12.359 -0.462 1 98.69 90 GLN A N 1
ATOM 739 C CA . GLN A 1 90 ? 12.227 12.602 -0.251 1 98.69 90 GLN A CA 1
ATOM 740 C C . GLN A 1 90 ? 11.523 11.344 0.246 1 98.69 90 GLN A C 1
ATOM 742 O O . GLN A 1 90 ? 10.789 11.383 1.237 1 98.69 90 GLN A O 1
ATOM 747 N N . THR A 1 91 ? 11.742 10.211 -0.45 1 98.75 91 THR A N 1
ATOM 748 C CA . THR A 1 91 ? 11.039 8.984 -0.091 1 98.75 91 THR A CA 1
ATOM 749 C C . THR A 1 91 ? 11.539 8.445 1.248 1 98.75 91 THR A C 1
ATOM 751 O O . THR A 1 91 ? 10.758 7.914 2.037 1 98.75 91 THR A O 1
ATOM 754 N N . ASP A 1 92 ? 12.859 8.625 1.554 1 98.75 92 ASP A N 1
ATOM 755 C CA . ASP A 1 92 ? 13.375 8.242 2.863 1 98.75 92 ASP A CA 1
ATOM 756 C C . ASP A 1 92 ? 12.727 9.062 3.973 1 98.75 92 ASP A C 1
ATOM 758 O O . ASP A 1 92 ? 12.352 8.523 5.016 1 98.75 92 ASP A O 1
ATOM 762 N N . TRP A 1 93 ? 12.641 10.352 3.752 1 98.81 93 TRP A N 1
ATOM 763 C CA . TRP A 1 93 ? 11.992 11.234 4.715 1 98.81 93 TRP A CA 1
ATOM 764 C C . TRP A 1 93 ? 10.562 10.789 4.988 1 98.81 93 TRP A C 1
ATOM 766 O O . TRP A 1 93 ? 10.141 10.695 6.145 1 98.81 93 TRP A O 1
ATOM 776 N N . GLU A 1 94 ? 9.844 10.469 3.916 1 98.81 94 GLU A N 1
ATOM 777 C CA . GLU A 1 94 ? 8.461 10.031 4.055 1 98.81 94 GLU A CA 1
ATOM 778 C C . GLU A 1 94 ? 8.375 8.734 4.859 1 98.81 94 GLU A C 1
ATOM 780 O O . GLU A 1 94 ? 7.566 8.625 5.785 1 98.81 94 GLU A O 1
ATOM 785 N N . MET A 1 95 ? 9.164 7.84 4.508 1 98.62 95 MET A N 1
ATOM 786 C CA . MET A 1 95 ? 9.117 6.555 5.199 1 98.62 95 MET A CA 1
ATOM 787 C C . MET A 1 95 ? 9.508 6.711 6.664 1 98.62 95 MET A C 1
ATOM 789 O O . MET A 1 95 ? 8.898 6.109 7.547 1 98.62 95 MET A O 1
ATOM 793 N N . ASP A 1 96 ? 10.539 7.539 7 1 98.69 96 ASP A N 1
ATOM 794 C CA . ASP A 1 96 ? 10.914 7.824 8.375 1 98.69 96 ASP A CA 1
ATOM 795 C C . ASP A 1 96 ? 9.742 8.406 9.164 1 98.69 96 ASP A C 1
ATOM 797 O O . ASP A 1 96 ? 9.484 7.996 10.297 1 98.69 96 ASP A O 1
ATOM 801 N N . ARG A 1 97 ? 9.047 9.273 8.539 1 98.81 97 ARG A N 1
ATOM 802 C CA . ARG A 1 97 ? 7.977 9.977 9.242 1 98.81 97 ARG A CA 1
ATOM 803 C C . ARG A 1 97 ? 6.73 9.102 9.352 1 98.81 97 ARG A C 1
ATOM 805 O O . ARG A 1 97 ? 6.016 9.156 10.352 1 98.81 97 ARG A O 1
ATOM 812 N N . ILE A 1 98 ? 6.488 8.305 8.359 1 98.75 98 ILE A N 1
ATOM 813 C CA . ILE A 1 98 ? 5.418 7.316 8.484 1 98.75 98 ILE A CA 1
ATOM 814 C C . ILE A 1 98 ? 5.703 6.395 9.664 1 98.75 98 ILE A C 1
ATOM 816 O O . ILE A 1 98 ? 4.828 6.156 10.5 1 98.75 98 ILE A O 1
ATOM 820 N N . ASP A 1 99 ? 6.941 5.984 9.844 1 98.25 99 ASP A N 1
ATOM 821 C CA . ASP A 1 99 ? 7.316 5.008 10.859 1 98.25 99 ASP A CA 1
ATOM 822 C C . ASP A 1 99 ? 7.309 5.633 12.258 1 98.25 99 ASP A C 1
ATOM 824 O O . ASP A 1 99 ? 6.977 4.973 13.242 1 98.25 99 ASP A O 1
ATOM 828 N N . SER A 1 100 ? 7.609 6.875 12.336 1 98.19 100 SER A N 1
ATOM 829 C CA . SER A 1 100 ? 7.832 7.469 13.648 1 98.19 100 SER A CA 1
ATOM 830 C C . SER A 1 100 ? 6.594 8.211 14.133 1 98.19 100 SER A C 1
ATOM 832 O O . SER A 1 100 ? 6.504 8.578 15.312 1 98.19 100 SER A O 1
ATOM 834 N N . SER A 1 101 ? 5.602 8.406 13.305 1 98.69 101 SER A N 1
ATOM 835 C CA . SER A 1 101 ? 4.457 9.242 13.664 1 98.69 101 SER A CA 1
ATOM 836 C C . SER A 1 101 ? 3.496 8.492 14.586 1 98.69 101 SER A C 1
ATOM 838 O O . SER A 1 101 ? 3.277 7.289 14.414 1 98.69 101 SER A O 1
ATOM 840 N N . SER A 1 102 ? 2.859 9.273 15.523 1 98.19 102 SER A N 1
ATOM 841 C CA . SER A 1 102 ? 1.79 8.758 16.375 1 98.19 102 SER A CA 1
ATOM 842 C C . SER A 1 102 ? 0.59 8.32 15.539 1 98.19 102 SER A C 1
ATOM 844 O O . SER A 1 102 ? -0.07 7.328 15.859 1 98.19 102 SER A O 1
ATOM 846 N N . HIS A 1 103 ? 0.294 9.047 14.461 1 98.5 103 HIS A N 1
ATOM 847 C CA . HIS A 1 103 ? -0.784 8.742 13.523 1 98.5 103 HIS A CA 1
ATOM 848 C C . HIS A 1 103 ? -0.365 9.031 12.086 1 98.5 103 HIS A C 1
ATOM 850 O O . HIS A 1 103 ? 0.466 9.906 11.844 1 98.5 103 HIS A O 1
ATOM 856 N N . VAL A 1 104 ? -0.875 8.266 11.219 1 98.94 104 VAL A N 1
ATOM 857 C CA . VAL A 1 104 ? -0.724 8.484 9.781 1 98.94 104 VAL A CA 1
ATOM 858 C C . VAL A 1 104 ? -2.09 8.75 9.156 1 98.94 104 VAL A C 1
ATOM 860 O O . VAL A 1 104 ? -2.939 7.863 9.094 1 98.94 104 VAL A O 1
ATOM 863 N N . VAL A 1 105 ? -2.299 9.961 8.75 1 98.94 105 VAL A N 1
ATOM 864 C CA . VAL A 1 105 ? -3.529 10.344 8.07 1 98.94 105 VAL A CA 1
ATOM 865 C C . VAL A 1 105 ? -3.371 10.148 6.566 1 98.94 105 VAL A C 1
ATOM 867 O O . VAL A 1 105 ? -2.453 10.703 5.957 1 98.94 105 VAL A O 1
ATOM 870 N N . VAL A 1 106 ? -4.207 9.359 6.012 1 98.94 106 VAL A N 1
ATOM 871 C CA . VAL A 1 106 ? -4.191 9.133 4.57 1 98.94 106 VAL A CA 1
ATOM 872 C C . VAL A 1 106 ?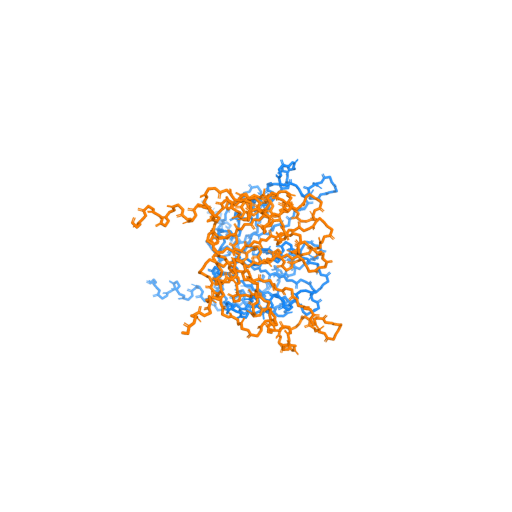 -5.492 9.648 3.953 1 98.94 106 VAL A C 1
ATOM 874 O O . VAL A 1 106 ? -6.582 9.258 4.371 1 98.94 106 VAL A O 1
ATOM 877 N N . PHE A 1 107 ? -5.379 10.547 3.014 1 98.94 107 PHE A N 1
ATOM 878 C CA . PHE A 1 107 ? -6.562 11.086 2.359 1 98.94 107 PHE A CA 1
ATOM 879 C C . PHE A 1 107 ? -6.492 10.875 0.852 1 98.94 107 PHE A C 1
ATOM 881 O O . PHE A 1 107 ? -5.465 11.141 0.228 1 98.94 107 PHE A O 1
ATOM 888 N N . PHE A 1 108 ? -7.605 10.359 0.245 1 98.94 108 PHE A N 1
ATOM 889 C CA . PHE A 1 108 ? -7.742 10.148 -1.191 1 98.94 108 PHE A CA 1
ATOM 890 C C . PHE A 1 108 ? -8.758 11.117 -1.786 1 98.94 108 PHE A C 1
ATOM 892 O O . PHE A 1 108 ? -9.938 11.07 -1.444 1 98.94 108 PHE A O 1
ATOM 899 N N . VAL A 1 109 ? -8.188 11.969 -2.672 1 98.75 109 VAL A N 1
ATOM 900 C CA . VAL A 1 109 ? -9.016 12.938 -3.379 1 98.75 109 VAL A CA 1
ATOM 901 C C . VAL A 1 109 ? -9.672 12.273 -4.59 1 98.75 109 VAL A C 1
ATOM 903 O O . VAL A 1 109 ? -9.031 11.5 -5.305 1 98.75 109 VAL A O 1
ATOM 906 N N . ALA A 1 110 ? -10.906 12.617 -4.879 1 98.56 110 ALA A N 1
ATOM 907 C CA . ALA A 1 110 ? -11.711 11.969 -5.906 1 98.56 110 ALA A CA 1
ATOM 908 C C . ALA A 1 110 ? -11.008 11.992 -7.258 1 98.56 110 ALA A C 1
ATOM 910 O O . ALA A 1 110 ? -10.953 10.977 -7.953 1 98.56 110 ALA A O 1
ATOM 911 N N . GLU A 1 111 ? -10.375 13.055 -7.637 1 98.19 111 GLU A N 1
ATOM 912 C CA . GLU A 1 111 ? -9.844 13.25 -8.984 1 98.19 111 GLU A CA 1
ATOM 913 C C . GLU A 1 111 ? -8.398 12.781 -9.086 1 98.19 111 GLU A C 1
ATOM 915 O O . GLU A 1 111 ? -7.82 12.766 -10.172 1 98.19 111 GLU A O 1
ATOM 920 N N . SER A 1 112 ? -7.867 12.359 -7.918 1 98.44 112 SER A N 1
ATOM 921 C CA . SER A 1 112 ? -6.457 11.984 -7.906 1 98.44 112 SER A CA 1
ATOM 922 C C . SER A 1 112 ? -6.266 10.516 -8.258 1 98.44 112 SER A C 1
ATOM 924 O O . SER A 1 112 ? -7.188 9.711 -8.109 1 98.44 112 SER A O 1
ATOM 926 N N . LYS A 1 113 ? -5.066 10.148 -8.758 1 98.38 113 LYS A N 1
ATOM 927 C CA . LYS A 1 113 ? -4.707 8.742 -8.898 1 98.38 113 LYS A CA 1
ATOM 928 C C . LYS A 1 113 ? -4.105 8.195 -7.609 1 98.38 113 LYS A C 1
ATOM 930 O O . LYS A 1 113 ? -4.359 7.043 -7.238 1 98.38 113 LYS A O 1
ATOM 935 N N . ALA A 1 114 ? -3.232 8.969 -6.941 1 98.5 114 ALA A N 1
ATOM 936 C CA . ALA A 1 114 ? -2.672 8.773 -5.605 1 98.5 114 ALA A CA 1
ATOM 937 C C . ALA A 1 114 ? -2.096 7.363 -5.453 1 98.5 114 ALA A C 1
ATOM 939 O O . ALA A 1 114 ? -2.398 6.664 -4.488 1 98.5 114 ALA A O 1
ATOM 940 N N . PRO A 1 115 ? -1.276 6.918 -6.441 1 98.62 115 PRO A N 1
ATOM 941 C CA . PRO A 1 115 ? -0.736 5.559 -6.34 1 98.62 115 PRO A CA 1
ATOM 942 C C . PRO A 1 115 ? 0.155 5.367 -5.117 1 98.62 115 PRO A C 1
ATOM 944 O O . PRO A 1 115 ? 0.081 4.332 -4.449 1 98.62 115 PRO A O 1
ATOM 947 N N . VAL A 1 116 ? 0.926 6.355 -4.766 1 98.81 116 VAL A N 1
ATOM 948 C CA . VAL A 1 116 ? 1.858 6.254 -3.65 1 98.81 116 VAL A CA 1
ATOM 949 C C . VAL A 1 116 ? 1.086 6.223 -2.332 1 98.81 116 VAL A C 1
ATOM 951 O O . VAL A 1 116 ? 1.485 5.539 -1.389 1 98.81 116 VAL A O 1
ATOM 954 N N . SER A 1 117 ? -0.027 6.988 -2.256 1 98.88 117 SER A N 1
ATOM 955 C CA . SER A 1 117 ? -0.868 6.953 -1.064 1 98.88 117 SER A CA 1
ATOM 956 C C . SER A 1 117 ? -1.426 5.555 -0.82 1 98.88 117 SER A C 1
ATOM 958 O O . SER A 1 117 ? -1.606 5.148 0.328 1 98.88 117 SER A O 1
ATOM 960 N N . LEU A 1 118 ? -1.751 4.797 -1.902 1 98.94 118 LEU A N 1
ATOM 961 C CA . LEU A 1 118 ? -2.189 3.412 -1.746 1 98.94 118 LEU A CA 1
ATOM 962 C C . LEU A 1 118 ? -1.09 2.562 -1.118 1 98.94 118 LEU A C 1
ATOM 964 O O . LEU A 1 118 ? -1.353 1.774 -0.207 1 98.94 118 LEU A O 1
ATOM 968 N N . LEU A 1 119 ? 0.139 2.734 -1.57 1 98.94 119 LEU A N 1
ATOM 969 C CA . LEU A 1 119 ? 1.281 2.066 -0.956 1 98.94 119 LEU A CA 1
ATOM 970 C C . LEU A 1 119 ? 1.414 2.457 0.512 1 98.94 119 LEU A C 1
ATOM 972 O O . LEU A 1 119 ? 1.564 1.592 1.378 1 98.94 119 LEU A O 1
ATOM 976 N N . GLU A 1 120 ? 1.304 3.75 0.771 1 98.94 120 GLU A N 1
ATOM 977 C CA . GLU A 1 120 ? 1.438 4.254 2.135 1 98.94 120 GLU A CA 1
ATOM 978 C C . GLU A 1 120 ? 0.328 3.717 3.033 1 98.94 120 GLU A C 1
ATOM 980 O O . GLU A 1 120 ? 0.568 3.385 4.195 1 98.94 120 GLU A O 1
ATOM 985 N N . LEU A 1 121 ? -0.917 3.689 2.51 1 98.94 121 LEU A N 1
ATOM 986 C CA . LEU A 1 121 ? -1.985 3.055 3.271 1 98.94 121 LEU A CA 1
ATOM 987 C C . LEU A 1 121 ? -1.613 1.622 3.639 1 98.94 121 LEU A C 1
ATOM 989 O O . LEU A 1 121 ? -1.732 1.224 4.801 1 98.94 121 LEU A O 1
ATOM 993 N N . GLY A 1 122 ? -1.134 0.873 2.65 1 98.88 122 GLY A N 1
ATOM 994 C CA . GLY A 1 122 ? -0.707 -0.485 2.947 1 98.88 122 GLY A CA 1
ATOM 995 C C . GLY A 1 122 ? 0.353 -0.555 4.031 1 98.88 122 GLY A C 1
ATOM 996 O O . GLY A 1 122 ? 0.314 -1.438 4.891 1 98.88 122 GLY A O 1
ATOM 997 N N . LEU A 1 123 ? 1.261 0.34 4.086 1 98.75 123 LEU A N 1
ATOM 998 C CA . LEU A 1 123 ? 2.383 0.36 5.02 1 98.75 123 LEU A CA 1
ATOM 999 C C . LEU A 1 123 ? 1.901 0.625 6.441 1 98.75 123 LEU A C 1
ATOM 1001 O O . LEU A 1 123 ? 2.557 0.228 7.41 1 98.75 123 LEU A O 1
ATOM 1005 N N . CYS A 1 124 ? 0.687 1.262 6.602 1 98.56 124 CYS A N 1
ATOM 1006 C CA . CYS A 1 124 ? 0.391 1.727 7.949 1 98.56 124 CYS A CA 1
ATOM 1007 C C . CYS A 1 124 ? -0.929 1.151 8.445 1 98.56 124 CYS A C 1
ATOM 1009 O O . CYS A 1 124 ? -1.222 1.201 9.648 1 98.56 124 CYS A O 1
ATOM 1011 N N . VAL A 1 125 ? -1.726 0.557 7.559 1 98.62 125 VAL A N 1
ATOM 1012 C CA . VAL A 1 125 ? -3.115 0.262 7.891 1 98.62 125 VAL A CA 1
ATOM 1013 C C . VAL A 1 125 ? -3.168 -0.808 8.977 1 98.62 125 VAL A C 1
ATOM 1015 O O . VAL A 1 125 ? -4.121 -0.86 9.758 1 98.62 125 VAL A O 1
ATOM 1018 N N . ARG A 1 126 ? -2.115 -1.562 9.195 1 98 126 ARG A N 1
ATOM 1019 C CA . ARG A 1 126 ? -2.092 -2.613 10.211 1 98 126 ARG A CA 1
ATOM 1020 C C . ARG A 1 126 ? -1.518 -2.096 11.523 1 98 126 ARG A C 1
ATOM 1022 O O . ARG A 1 126 ? -1.53 -2.803 12.531 1 98 126 ARG A O 1
ATOM 1029 N N . SER A 1 127 ? -1.029 -0.886 11.586 1 97.44 127 SER A N 1
ATOM 1030 C CA . SER A 1 127 ? -0.245 -0.388 12.711 1 97.44 127 SER A CA 1
ATOM 1031 C C . SER A 1 127 ? -1.145 0.031 13.867 1 97.44 127 SER A C 1
ATOM 1033 O O . SER A 1 127 ? -0.675 0.198 15 1 97.44 127 SER A O 1
ATOM 1035 N N . GLY A 1 128 ? -2.383 0.235 13.609 1 97.25 128 GLY A N 1
ATOM 1036 C CA . GLY A 1 128 ? -3.289 0.814 14.586 1 97.25 128 GLY A CA 1
ATOM 1037 C C . GLY A 1 128 ? -3.225 2.328 14.641 1 97.25 128 GLY A C 1
ATOM 1038 O O . GLY A 1 128 ? -3.939 2.961 15.414 1 97.25 128 GLY A O 1
ATOM 1039 N N . ARG A 1 129 ? -2.459 2.949 13.758 1 98.06 129 ARG A N 1
ATOM 1040 C CA . ARG A 1 129 ? -2.219 4.387 13.797 1 98.06 129 ARG A CA 1
ATOM 1041 C C . ARG A 1 129 ? -2.848 5.082 12.594 1 98.06 129 ARG A C 1
ATOM 1043 O O . ARG A 1 129 ? -2.812 6.312 12.492 1 98.06 129 ARG A O 1
ATOM 1050 N N . ALA A 1 130 ? -3.412 4.309 11.648 1 98.81 130 ALA A N 1
ATOM 1051 C CA . ALA A 1 130 ? -3.918 4.875 10.406 1 98.81 130 ALA A CA 1
ATOM 1052 C C . ALA A 1 130 ? -5.262 5.566 10.617 1 98.81 130 ALA A C 1
ATOM 1054 O O . ALA A 1 130 ? -6.133 5.035 11.312 1 98.81 130 ALA A O 1
ATOM 1055 N N . VAL A 1 131 ? -5.441 6.746 10.109 1 98.88 131 VAL A N 1
ATOM 1056 C CA . VAL A 1 131 ? -6.695 7.484 9.992 1 98.88 131 VAL A CA 1
ATOM 1057 C C . VAL A 1 131 ? -6.977 7.797 8.523 1 98.88 131 VAL A C 1
ATOM 1059 O O . VAL A 1 131 ? -6.191 8.484 7.867 1 98.88 131 VAL A O 1
ATOM 1062 N N . VAL A 1 132 ? -8.117 7.289 8 1 98.94 132 VAL A N 1
ATOM 1063 C CA . VAL A 1 132 ? -8.242 7.23 6.547 1 98.94 132 VAL A CA 1
ATOM 1064 C C . VAL A 1 132 ? -9.492 7.988 6.102 1 98.94 132 VAL A C 1
ATOM 1066 O O . VAL A 1 132 ? -10.555 7.848 6.703 1 98.94 132 VAL A O 1
ATOM 1069 N N . GLY A 1 133 ? -9.352 8.836 5.145 1 98.94 133 GLY A N 1
ATOM 1070 C CA . GLY A 1 133 ? -10.43 9.445 4.387 1 98.94 133 GLY A CA 1
ATOM 1071 C C . GLY A 1 133 ? -10.336 9.188 2.895 1 98.94 133 GLY A C 1
ATOM 1072 O O . GLY A 1 133 ? -9.234 9.188 2.33 1 98.94 133 GLY A O 1
ATOM 1073 N N . CYS A 1 134 ? -11.422 8.953 2.25 1 98.94 134 CYS A N 1
ATOM 1074 C CA . CYS A 1 134 ? -11.477 8.703 0.814 1 98.94 134 CYS A CA 1
ATOM 1075 C C . CYS A 1 134 ? -12.758 9.258 0.209 1 98.94 134 CYS A C 1
ATOM 1077 O O . CYS A 1 134 ? -13.852 8.797 0.527 1 98.94 134 CYS A O 1
ATOM 1079 N N . GLU A 1 135 ? -12.547 10.172 -0.632 1 98.75 135 GLU A N 1
ATOM 1080 C CA . GLU A 1 135 ? -13.703 10.805 -1.265 1 98.75 135 GLU A CA 1
ATOM 1081 C C . GLU A 1 135 ? -14.398 9.836 -2.223 1 98.75 135 GLU A C 1
ATOM 1083 O O . GLU A 1 135 ? -13.742 8.992 -2.842 1 98.75 135 GLU A O 1
ATOM 1088 N N . GLY A 1 136 ? -15.703 10.023 -2.297 1 98 136 GLY A N 1
ATOM 1089 C CA . GLY A 1 136 ? -16.406 9.352 -3.375 1 98 136 GLY A CA 1
ATOM 1090 C C . GLY A 1 136 ? -15.867 9.695 -4.75 1 98 136 GLY A C 1
ATOM 1091 O O . GLY A 1 136 ? -15.547 10.852 -5.027 1 98 136 GLY A O 1
ATOM 1092 N N . GLY A 1 137 ? -15.75 8.75 -5.629 1 97.94 137 GLY A N 1
ATOM 1093 C CA . GLY A 1 137 ? -15.25 8.984 -6.977 1 97.94 137 GLY A CA 1
ATOM 1094 C C . GLY A 1 137 ? -13.805 8.578 -7.152 1 97.94 137 GLY A C 1
ATOM 1095 O O . GLY A 1 137 ? -13.32 8.445 -8.281 1 97.94 137 GLY A O 1
ATOM 1096 N N . PHE A 1 138 ? -13.078 8.477 -6.062 1 98.75 138 PHE A N 1
ATOM 1097 C CA . PHE A 1 138 ? -11.711 7.977 -6.188 1 98.75 138 PHE A CA 1
ATOM 1098 C C . PHE A 1 138 ? -11.695 6.617 -6.879 1 98.75 138 PHE A C 1
ATOM 1100 O O . PHE A 1 138 ? -12.438 5.711 -6.492 1 98.75 138 PHE A O 1
ATOM 1107 N N . TRP A 1 139 ? -10.844 6.371 -7.793 1 98.5 139 TRP A N 1
ATOM 1108 C CA . TRP A 1 139 ? -10.953 5.309 -8.789 1 98.5 139 TRP A CA 1
ATOM 1109 C C . TRP A 1 139 ? -10.648 3.949 -8.164 1 98.5 139 TRP A C 1
ATOM 1111 O O . TRP A 1 139 ? -11.055 2.912 -8.695 1 98.5 139 TRP A O 1
ATOM 1121 N N . LYS A 1 140 ? -10 3.922 -7.035 1 98.75 140 LYS A N 1
ATOM 1122 C CA . LYS A 1 140 ? -9.727 2.668 -6.336 1 98.75 140 LYS A CA 1
ATOM 1123 C C . LYS A 1 140 ? -10.352 2.668 -4.945 1 98.75 140 LYS A C 1
ATOM 1125 O O . LYS A 1 140 ? -9.852 2.008 -4.031 1 98.75 140 LYS A O 1
ATOM 1130 N N . ARG A 1 141 ? -11.367 3.416 -4.762 1 98.81 141 ARG A N 1
ATOM 1131 C CA . ARG A 1 141 ? -12.023 3.561 -3.467 1 98.81 141 ARG A CA 1
ATOM 1132 C C . ARG A 1 141 ? -12.453 2.207 -2.918 1 98.81 141 ARG A C 1
ATOM 1134 O O . ARG A 1 141 ? -12.398 1.977 -1.707 1 98.81 141 ARG A O 1
ATOM 1141 N N . GLY A 1 142 ? -12.953 1.306 -3.777 1 98.81 142 GLY A N 1
ATOM 1142 C CA . GLY A 1 142 ? -13.344 -0.018 -3.324 1 98.81 142 GLY A CA 1
ATOM 1143 C C . GLY A 1 142 ? -12.234 -0.755 -2.596 1 98.81 142 GLY A C 1
ATOM 1144 O O . GLY A 1 142 ? -12.484 -1.431 -1.595 1 98.81 142 GLY A O 1
ATOM 1145 N N . ASN A 1 143 ? -11.023 -0.675 -3.086 1 98.88 143 ASN A N 1
ATOM 1146 C CA . ASN A 1 143 ? -9.891 -1.336 -2.449 1 98.88 143 ASN A CA 1
ATOM 1147 C C . ASN A 1 143 ? -9.516 -0.664 -1.131 1 98.88 143 ASN A C 1
ATOM 1149 O O . ASN A 1 143 ? -9.109 -1.335 -0.182 1 98.88 143 ASN A O 1
ATOM 1153 N N . VAL A 1 144 ? -9.641 0.675 -1.07 1 98.94 144 VAL A N 1
ATOM 1154 C CA . VAL A 1 144 ? -9.453 1.393 0.186 1 98.94 144 VAL A CA 1
ATOM 1155 C C . VAL A 1 144 ? -10.492 0.93 1.208 1 98.94 144 VAL A C 1
ATOM 1157 O O . VAL A 1 144 ? -10.148 0.63 2.355 1 98.94 144 VAL A O 1
ATOM 1160 N N . GLN A 1 145 ? -11.719 0.818 0.777 1 98.88 145 GLN A N 1
ATOM 1161 C CA . GLN A 1 145 ? -12.797 0.316 1.621 1 98.88 145 GLN A CA 1
ATOM 1162 C C . GLN A 1 145 ? -12.492 -1.091 2.127 1 98.88 145 GLN A C 1
ATOM 1164 O O . GLN A 1 145 ? -12.648 -1.376 3.316 1 98.88 145 GLN A O 1
ATOM 1169 N N . ALA A 1 146 ? -12.07 -1.962 1.259 1 98.81 146 ALA A N 1
ATOM 1170 C CA . ALA A 1 146 ? -11.789 -3.352 1.611 1 98.81 146 ALA A CA 1
ATOM 1171 C C . ALA A 1 146 ? -10.703 -3.434 2.686 1 98.81 146 ALA A C 1
ATOM 1173 O O . ALA A 1 146 ? -10.875 -4.137 3.688 1 98.81 146 ALA A O 1
ATOM 1174 N N . ALA A 1 147 ? -9.625 -2.678 2.467 1 98.81 147 ALA A N 1
ATOM 1175 C CA . ALA A 1 147 ? -8.523 -2.689 3.428 1 98.81 147 ALA A CA 1
ATOM 1176 C C . ALA A 1 147 ? -8.977 -2.166 4.789 1 98.81 147 ALA A C 1
ATOM 1178 O O . ALA A 1 147 ? -8.703 -2.785 5.82 1 98.81 147 ALA A O 1
ATOM 1179 N N . CYS A 1 148 ? -9.672 -1.044 4.746 1 98.81 148 CYS A N 1
ATOM 1180 C CA . CYS A 1 148 ? -10.117 -0.418 5.984 1 98.81 148 CYS A CA 1
ATOM 1181 C C . CYS A 1 148 ? -11.125 -1.306 6.711 1 98.81 148 CYS A C 1
ATOM 1183 O O . CYS A 1 148 ? -11.039 -1.477 7.93 1 98.81 148 CYS A O 1
ATOM 1185 N N . GLN A 1 149 ? -12.047 -1.886 5.957 1 98.12 149 GLN A N 1
ATOM 1186 C CA . GLN A 1 149 ? -13.047 -2.758 6.555 1 98.12 149 GLN A CA 1
ATOM 1187 C C . GLN A 1 149 ? -12.406 -3.986 7.191 1 98.12 149 GLN A C 1
ATOM 1189 O O . GLN A 1 149 ? -12.695 -4.32 8.344 1 98.12 149 GLN A O 1
ATOM 1194 N N . ARG A 1 150 ? -11.531 -4.594 6.5 1 97.19 150 ARG A N 1
ATOM 1195 C CA . ARG A 1 150 ? -10.883 -5.816 6.961 1 97.19 150 ARG A CA 1
ATOM 1196 C C . ARG A 1 150 ? -10.094 -5.566 8.242 1 97.19 150 ARG A C 1
ATOM 1198 O O . ARG A 1 150 ? -10.023 -6.438 9.109 1 97.19 150 ARG A O 1
ATOM 1205 N N . LEU A 1 151 ? -9.492 -4.43 8.344 1 97.88 151 LEU A N 1
ATOM 1206 C CA . LEU A 1 151 ? -8.578 -4.176 9.453 1 97.88 151 LEU A CA 1
ATOM 1207 C C . LEU A 1 151 ? -9.219 -3.252 10.484 1 97.88 151 LEU A C 1
ATOM 1209 O O . LEU A 1 151 ? -8.523 -2.688 11.336 1 97.88 151 LEU A O 1
ATOM 1213 N N . ASP A 1 152 ? -10.523 -3.004 10.367 1 97.88 152 ASP A N 1
ATOM 1214 C CA . ASP A 1 152 ? -11.328 -2.258 11.328 1 97.88 152 ASP A CA 1
ATOM 1215 C C . ASP A 1 152 ? -10.82 -0.828 11.484 1 97.88 152 ASP A C 1
ATOM 1217 O O . ASP A 1 152 ? -10.641 -0.347 12.602 1 97.88 152 ASP A O 1
ATOM 1221 N N . VAL A 1 153 ? -10.484 -0.245 10.406 1 98.56 153 VAL A N 1
ATOM 1222 C CA . VAL A 1 153 ? -10.133 1.171 10.359 1 98.56 153 VAL A CA 1
ATOM 1223 C C . VAL A 1 153 ? -11.305 1.979 9.812 1 98.56 153 VAL A C 1
ATOM 1225 O O . VAL A 1 153 ? -11.719 1.782 8.664 1 98.56 153 VAL A O 1
ATOM 1228 N N . PRO A 1 154 ? -11.891 2.891 10.625 1 98.12 154 PRO A N 1
ATOM 1229 C CA . PRO A 1 154 ? -12.977 3.715 10.078 1 98.12 154 PRO A CA 1
ATOM 1230 C C . PRO A 1 154 ? -12.547 4.52 8.859 1 98.12 154 PRO A C 1
ATOM 1232 O O . PRO A 1 154 ? -11.422 5.027 8.812 1 98.12 154 PRO A O 1
ATOM 1235 N N . LEU A 1 155 ? -13.43 4.57 7.91 1 98.88 155 LEU A N 1
ATOM 1236 C CA . LEU A 1 155 ? -13.18 5.316 6.684 1 98.88 155 LEU A CA 1
ATOM 1237 C C . LEU A 1 155 ? -14.109 6.516 6.578 1 98.88 155 LEU A C 1
ATOM 1239 O O . LEU A 1 155 ? -15.336 6.359 6.566 1 98.88 155 LEU A O 1
ATOM 1243 N N . GLU A 1 156 ? -13.539 7.703 6.559 1 98.88 156 GLU A N 1
ATOM 1244 C CA . GLU A 1 156 ? -14.328 8.914 6.348 1 98.88 156 GLU A CA 1
ATOM 1245 C C . GLU A 1 156 ? -14.508 9.203 4.863 1 98.88 156 GLU A C 1
ATOM 1247 O O . GLU A 1 156 ? -13.609 8.945 4.059 1 98.88 156 GLU A O 1
ATOM 1252 N N . ASP A 1 157 ? -15.586 9.883 4.488 1 98.5 157 ASP A N 1
ATOM 1253 C CA . ASP A 1 157 ? -15.906 10.07 3.076 1 98.5 157 ASP A CA 1
ATOM 1254 C C . ASP A 1 157 ? -15.539 11.477 2.611 1 98.5 157 ASP A C 1
ATOM 1256 O O . ASP A 1 157 ? -15.555 11.766 1.412 1 98.5 157 ASP A O 1
ATOM 1260 N N . THR A 1 158 ? -15.25 12.352 3.607 1 98.44 158 THR A N 1
ATOM 1261 C CA . THR A 1 158 ? -14.938 13.734 3.277 1 98.44 158 THR A CA 1
ATOM 1262 C C . THR A 1 158 ? -13.719 14.219 4.059 1 98.44 158 THR A C 1
ATOM 1264 O O . THR A 1 158 ? -13.344 13.617 5.066 1 98.44 158 THR A O 1
ATOM 1267 N N . LEU A 1 159 ? -13.156 15.289 3.57 1 98.5 159 LEU A N 1
ATOM 1268 C CA . LEU A 1 159 ? -12.039 15.906 4.281 1 98.5 159 LEU A CA 1
ATOM 1269 C C . LEU A 1 159 ? -12.477 16.391 5.656 1 98.5 159 LEU A C 1
ATOM 1271 O O . LEU A 1 159 ? -11.75 16.219 6.641 1 98.5 159 LEU A O 1
ATOM 1275 N N . GLU A 1 160 ? -13.664 17 5.746 1 97.44 160 GLU A N 1
ATOM 1276 C CA . GLU A 1 160 ? -14.18 17.484 7.02 1 97.44 160 GLU A CA 1
ATOM 1277 C C . GLU A 1 160 ? -14.383 16.344 8.008 1 97.44 160 GLU A C 1
ATOM 1279 O O . GLU A 1 160 ? -14.086 16.484 9.195 1 97.44 160 GLU A O 1
ATOM 1284 N N . GLY A 1 161 ? -14.992 15.234 7.508 1 97.88 161 GLY A N 1
ATOM 1285 C CA . GLY A 1 161 ? -15.125 14.055 8.344 1 97.88 161 GLY A CA 1
ATOM 1286 C C . GLY A 1 161 ? -13.797 13.523 8.844 1 97.88 161 GLY A C 1
ATOM 1287 O O . GLY A 1 161 ? -13.672 13.117 10 1 97.88 161 GLY A O 1
ATOM 1288 N N . LEU A 1 162 ? -12.805 13.516 7.953 1 98.75 162 LEU A N 1
ATOM 1289 C CA . LEU A 1 162 ? -11.461 13.07 8.312 1 98.75 162 LEU A CA 1
ATOM 1290 C C . LEU A 1 162 ? -10.875 13.953 9.414 1 98.75 162 LEU A C 1
ATOM 1292 O O . LEU A 1 162 ? -10.336 13.445 10.398 1 98.75 162 LEU A O 1
ATOM 1296 N N . VAL A 1 163 ? -11.008 15.281 9.281 1 97.44 163 VAL A N 1
ATOM 1297 C CA . VAL A 1 163 ? -10.523 16.219 10.297 1 97.44 163 VAL A CA 1
ATOM 1298 C C . VAL A 1 163 ? -11.242 15.953 11.617 1 97.44 163 VAL A C 1
ATOM 1300 O O . VAL A 1 163 ? -10.609 15.93 12.68 1 97.44 163 VAL A O 1
ATOM 1303 N N . GLY A 1 164 ? -12.57 15.766 11.539 1 94.88 164 GLY A N 1
ATOM 1304 C CA . GLY A 1 164 ? -13.32 15.438 12.734 1 94.88 164 GLY A CA 1
ATOM 1305 C C . GLY A 1 164 ? -12.797 14.203 13.445 1 94.88 164 GLY A C 1
ATOM 1306 O O . GLY A 1 164 ? -12.672 14.195 14.672 1 94.88 164 GLY A O 1
ATOM 1307 N N . ARG A 1 165 ? -12.461 13.195 12.75 1 96.44 165 ARG A N 1
ATOM 1308 C CA . ARG A 1 165 ? -11.922 11.961 13.32 1 96.44 165 ARG A CA 1
ATOM 1309 C C . ARG A 1 165 ? -10.578 12.211 13.984 1 96.44 165 ARG A C 1
ATOM 1311 O O . ARG A 1 165 ? -10.32 11.695 15.078 1 96.44 165 ARG A O 1
ATOM 1318 N N . VAL A 1 166 ? -9.695 12.961 13.32 1 96 166 VAL A N 1
ATOM 1319 C CA . VAL A 1 166 ? -8.391 13.289 13.875 1 96 166 VAL A CA 1
ATOM 1320 C C . VAL A 1 166 ? -8.562 14.023 15.203 1 96 166 VAL A C 1
ATOM 1322 O O . VAL A 1 166 ? -7.906 13.695 16.188 1 96 166 VAL A O 1
ATOM 1325 N N . VAL A 1 167 ? -9.469 14.977 15.234 1 93.06 167 VAL A N 1
ATOM 1326 C CA . VAL A 1 167 ? -9.711 15.758 16.438 1 93.06 167 VAL A CA 1
ATOM 1327 C C . VAL A 1 167 ? -10.188 14.836 17.562 1 93.06 167 VAL A C 1
ATOM 1329 O O . VAL A 1 167 ? -9.742 14.969 18.703 1 93.06 167 VAL A O 1
ATOM 1332 N N . GLU A 1 168 ? -11.062 13.93 17.219 1 92.06 168 GLU A N 1
ATOM 1333 C CA . GLU A 1 168 ? -11.562 12.977 18.203 1 92.06 168 GLU A CA 1
ATOM 1334 C C . GLU A 1 168 ? -10.43 12.133 18.781 1 92.06 168 GLU A C 1
ATOM 1336 O O . GLU A 1 168 ? -10.383 11.891 20 1 92.06 168 GLU A O 1
ATOM 1341 N N . ILE A 1 169 ? -9.547 11.727 17.953 1 92.44 169 ILE A N 1
ATOM 1342 C CA . ILE A 1 169 ? -8.406 10.906 18.359 1 92.44 169 ILE A CA 1
ATOM 1343 C C . ILE A 1 169 ? -7.508 11.703 19.297 1 92.44 169 ILE A C 1
ATOM 1345 O O . ILE A 1 169 ? -7.047 11.18 20.312 1 92.44 169 ILE A O 1
ATOM 1349 N N . LEU A 1 170 ? -7.289 12.969 18.953 1 89.75 170 LEU A N 1
ATOM 1350 C CA . LEU A 1 170 ? -6.398 13.82 19.734 1 89.75 170 LEU A CA 1
ATOM 1351 C C . LEU A 1 170 ? -7.004 14.133 21.094 1 89.75 170 LEU A C 1
ATOM 1353 O O . LEU A 1 170 ? -6.277 14.312 22.078 1 89.75 170 LEU A O 1
ATOM 1357 N N . LYS A 1 171 ? -8.281 14.172 21.234 1 85.81 171 LYS A N 1
ATOM 1358 C CA . LYS A 1 171 ? -8.961 14.445 22.5 1 85.81 171 LYS A CA 1
ATOM 1359 C C . LYS A 1 171 ? -8.945 13.219 23.406 1 85.81 171 LYS A C 1
ATOM 1361 O O . LYS A 1 171 ? -8.828 13.352 24.625 1 85.81 171 LYS A O 1
ATOM 1366 N N . LYS A 1 172 ? -9.125 12.031 22.828 1 81.62 172 LYS A N 1
ATOM 1367 C CA . LYS A 1 172 ? -9.117 10.789 23.594 1 81.62 172 LYS A CA 1
ATOM 1368 C C . LYS A 1 172 ? -7.75 10.539 24.219 1 81.62 172 LYS A C 1
ATOM 1370 O O . LYS A 1 172 ? -7.656 10.062 25.359 1 81.62 172 LYS A O 1
ATOM 1375 N N . LYS A 1 173 ? -6.742 10.859 23.578 1 73.38 173 LYS A N 1
ATOM 1376 C CA . LYS A 1 173 ? -5.387 10.664 24.094 1 73.38 173 LYS A CA 1
ATOM 1377 C C . LYS A 1 173 ? -5.141 11.539 25.312 1 73.38 173 LYS A C 1
ATOM 1379 O O . LYS A 1 173 ? -4.453 11.117 26.25 1 73.38 173 LYS A O 1
ATOM 1384 N N . LYS A 1 174 ? -5.785 12.648 25.406 1 66.56 174 LYS A N 1
ATOM 1385 C CA . LYS A 1 174 ? -5.633 13.562 26.531 1 66.56 174 LYS A CA 1
ATOM 1386 C C . LYS A 1 174 ? -6.336 13.016 27.766 1 66.56 174 LYS A C 1
ATOM 1388 O O . LYS A 1 174 ? -5.812 13.125 28.891 1 66.56 174 LYS A O 1
ATOM 1393 N N . LYS A 1 175 ? -7.449 12.453 27.562 1 67.38 175 LYS A N 1
ATOM 1394 C CA . LYS A 1 175 ? -8.188 11.898 28.688 1 67.38 175 LYS A CA 1
ATOM 1395 C C . LYS A 1 175 ? -7.438 10.727 29.312 1 67.38 175 LYS A C 1
ATOM 1397 O O . LYS A 1 175 ? -7.406 10.594 30.547 1 67.38 175 LYS A O 1
ATOM 1402 N N . LYS A 1 176 ? -6.801 9.891 28.438 1 64.12 176 LYS A N 1
ATOM 1403 C CA . LYS A 1 176 ? -6.074 8.734 28.953 1 64.12 176 LYS A CA 1
ATOM 1404 C C . LYS A 1 176 ? -4.848 9.172 29.75 1 64.12 176 LYS A C 1
ATOM 1406 O O . LYS A 1 176 ? -4.484 8.523 30.734 1 64.12 176 LYS A O 1
ATOM 1411 N N . LYS A 1 177 ? -4.273 10.328 29.359 1 62.38 177 LYS A N 1
ATOM 1412 C CA . LYS A 1 177 ? -3.109 10.867 30.062 1 62.38 177 LYS A CA 1
ATOM 1413 C C . LYS A 1 177 ? -3.502 11.43 31.422 1 62.38 177 LYS A C 1
ATOM 1415 O O . LYS A 1 177 ? -2.732 11.344 32.375 1 62.38 177 LYS A O 1
ATOM 1420 N N . LYS A 1 178 ? -4.711 11.867 31.531 1 67.5 178 LYS A N 1
ATOM 1421 C CA . LYS A 1 178 ? -5.188 12.445 32.781 1 67.5 178 LYS A CA 1
ATOM 1422 C C . LYS A 1 178 ? -5.551 11.352 33.781 1 67.5 178 LYS A C 1
ATOM 1424 O O . LYS A 1 178 ? -5.367 11.516 35 1 67.5 178 LYS A O 1
ATOM 1429 N N . GLU A 1 179 ? -6.043 10.156 33.312 1 62.19 179 GLU A N 1
ATOM 1430 C CA . GLU A 1 179 ? -6.43 9.062 34.219 1 62.19 179 GLU A CA 1
ATOM 1431 C C . GLU A 1 179 ? -5.207 8.305 34.719 1 62.19 179 GLU A C 1
ATOM 1433 O O . GLU A 1 179 ? -5.258 7.676 35.781 1 62.19 179 GLU A O 1
ATOM 1438 N N . LYS A 1 180 ? -4.234 8.273 34 1 67.19 180 LYS A N 1
ATOM 1439 C CA . LYS A 1 180 ? -3.031 7.57 34.406 1 67.19 180 LYS A CA 1
ATOM 1440 C C . LYS A 1 180 ? -2.205 8.422 35.375 1 67.19 180 LYS A C 1
ATOM 1442 O O . LYS A 1 180 ? -1.309 7.914 36.062 1 67.19 180 LYS A O 1
ATOM 1447 N N . ASN A 1 181 ? -2.232 9.734 35.375 1 50.03 181 ASN A N 1
ATOM 1448 C CA . ASN A 1 181 ? -1.526 10.617 36.281 1 50.03 181 ASN A CA 1
ATOM 1449 C C . ASN A 1 181 ? -2.303 10.812 37.594 1 50.03 181 ASN A C 1
ATOM 1451 O O . ASN A 1 181 ? -1.71 11.055 38.656 1 50.03 181 ASN A O 1
ATOM 1455 N N . MET B 1 1 ? -6.609 -57.469 -7.172 1 41.84 1 MET B N 1
ATOM 1456 C CA . MET B 1 1 ? -7.094 -56.156 -7.527 1 41.84 1 MET B CA 1
ATOM 1457 C C . MET B 1 1 ? -5.949 -55.156 -7.543 1 41.84 1 MET B C 1
ATOM 1459 O O . MET B 1 1 ? -5.23 -55 -6.555 1 41.84 1 MET B O 1
ATOM 1463 N N . ALA B 1 2 ? -5.402 -54.844 -8.672 1 54.16 2 ALA B N 1
ATOM 1464 C CA . ALA B 1 2 ? -4.301 -53.906 -8.852 1 54.16 2 ALA B CA 1
ATOM 1465 C C . ALA B 1 2 ? -4.652 -52.531 -8.273 1 54.16 2 ALA B C 1
ATOM 1467 O O . ALA B 1 2 ? -5.703 -51.969 -8.586 1 54.16 2 ALA B O 1
ATOM 1468 N N . SER B 1 3 ? -4.25 -52.25 -7.086 1 49.59 3 SER B N 1
ATOM 1469 C CA . SER B 1 3 ? -4.457 -50.906 -6.539 1 49.59 3 SER B CA 1
ATOM 1470 C C . SER B 1 3 ? -4.098 -49.844 -7.562 1 49.59 3 SER B C 1
ATOM 1472 O O . SER B 1 3 ? -3.016 -49.875 -8.148 1 49.59 3 SER B O 1
ATOM 1474 N N . SER B 1 4 ? -5.031 -49.281 -8.281 1 52.28 4 SER B N 1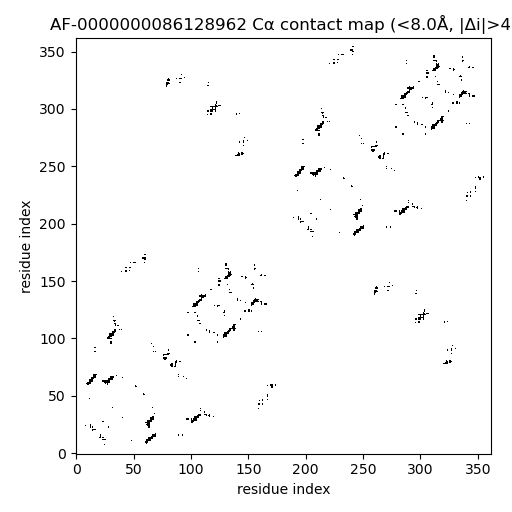
ATOM 1475 C CA . SER B 1 4 ? -4.805 -48.125 -9.148 1 52.28 4 SER B CA 1
ATOM 1476 C C . SER B 1 4 ? -3.867 -47.125 -8.5 1 52.28 4 SER B C 1
ATOM 1478 O O . SER B 1 4 ? -3.99 -46.812 -7.309 1 52.28 4 SER B O 1
ATOM 1480 N N . PRO B 1 5 ? -2.688 -46.844 -9.062 1 52.75 5 PRO B N 1
ATOM 1481 C CA . PRO B 1 5 ? -1.777 -45.844 -8.477 1 52.75 5 PRO B CA 1
ATOM 1482 C C . PRO B 1 5 ? -2.492 -44.562 -8.055 1 52.75 5 PRO B C 1
ATOM 1484 O O . PRO B 1 5 ? -3.432 -44.125 -8.719 1 52.75 5 PRO B O 1
ATOM 1487 N N . VAL B 1 6 ? -2.617 -44.219 -6.816 1 52.59 6 VAL B N 1
ATOM 1488 C CA . VAL B 1 6 ? -3.115 -42.938 -6.305 1 52.59 6 VAL B CA 1
ATOM 1489 C C . VAL B 1 6 ? -2.504 -41.812 -7.102 1 52.59 6 VAL B C 1
ATOM 1491 O O . VAL B 1 6 ? -1.28 -41.688 -7.211 1 52.59 6 VAL B O 1
ATOM 1494 N N . PRO B 1 7 ? -3.256 -41.25 -8.008 1 56.28 7 PRO B N 1
ATOM 1495 C CA . PRO B 1 7 ? -2.67 -40.156 -8.789 1 56.28 7 PRO B CA 1
ATOM 1496 C C . PRO B 1 7 ? -1.877 -39.156 -7.93 1 56.28 7 PRO B C 1
ATOM 1498 O O . PRO B 1 7 ? -2.318 -38.781 -6.836 1 56.28 7 PRO B O 1
ATOM 1501 N N . SER B 1 8 ? -0.538 -39.156 -8.023 1 64.75 8 SER B N 1
ATOM 1502 C CA . SER B 1 8 ? 0.367 -38.281 -7.289 1 64.75 8 SER B CA 1
ATOM 1503 C C . SER B 1 8 ? -0.085 -36.812 -7.379 1 64.75 8 SER B C 1
ATOM 1505 O O . SER B 1 8 ? -0.56 -36.375 -8.422 1 64.75 8 SER B O 1
ATOM 1507 N N . SER B 1 9 ? -0.441 -36.125 -6.305 1 73 9 SER B N 1
ATOM 1508 C CA . SER B 1 9 ? -0.824 -34.719 -6.242 1 73 9 SER B CA 1
ATOM 1509 C C . SER B 1 9 ? 0.107 -33.875 -7.09 1 73 9 SER B C 1
ATOM 1511 O O . SER B 1 9 ? 1.308 -34.125 -7.168 1 73 9 SER B O 1
ATOM 1513 N N . PRO B 1 10 ? -0.565 -33.031 -7.805 1 81.06 10 PRO B N 1
ATOM 1514 C CA . PRO B 1 10 ? 0.261 -32.156 -8.641 1 81.06 10 PRO B CA 1
ATOM 1515 C C . PRO B 1 10 ? 1.312 -31.391 -7.828 1 81.06 10 PRO B C 1
ATOM 1517 O O . PRO B 1 10 ? 1.066 -31.031 -6.676 1 81.06 10 PRO B O 1
ATOM 1520 N N . LYS B 1 11 ? 2.389 -31.25 -8.445 1 86.75 11 LYS B N 1
ATOM 1521 C CA . LYS B 1 11 ? 3.484 -30.531 -7.809 1 86.75 11 LYS B CA 1
ATOM 1522 C C . LYS B 1 11 ? 3.105 -29.062 -7.559 1 86.75 11 LYS B C 1
ATOM 1524 O O . LYS B 1 11 ? 3.562 -28.453 -6.59 1 86.75 11 LYS B O 1
ATOM 1529 N N . ILE B 1 12 ? 2.303 -28.547 -8.508 1 93.06 12 ILE B N 1
ATOM 1530 C CA . ILE B 1 12 ? 1.812 -27.172 -8.352 1 93.06 12 ILE B CA 1
ATOM 1531 C C . ILE B 1 12 ? 0.287 -27.172 -8.438 1 93.06 12 ILE B C 1
ATOM 1533 O O . ILE B 1 12 ? -0.289 -27.562 -9.453 1 93.06 12 ILE B O 1
ATOM 1537 N N . GLN B 1 13 ? -0.307 -26.797 -7.371 1 96.56 13 GLN B N 1
ATOM 1538 C CA . GLN B 1 13 ? -1.74 -26.531 -7.352 1 96.56 13 GLN B CA 1
ATOM 1539 C C . GLN B 1 13 ? -2.023 -25.047 -7.578 1 96.56 13 GLN B C 1
ATOM 1541 O O . GLN B 1 13 ? -1.363 -24.188 -6.988 1 96.56 13 GLN B O 1
ATOM 1546 N N . ILE B 1 14 ? -2.957 -24.766 -8.453 1 97.88 14 ILE B N 1
ATOM 1547 C CA . ILE B 1 14 ? -3.379 -23.375 -8.664 1 97.88 14 ILE B CA 1
ATOM 1548 C C . ILE B 1 14 ? -4.816 -23.203 -8.172 1 97.88 14 ILE B C 1
ATOM 1550 O O . ILE B 1 14 ? -5.711 -23.938 -8.578 1 97.88 14 ILE B O 1
ATOM 1554 N N . ILE B 1 15 ? -5.035 -22.281 -7.285 1 98.5 15 ILE B N 1
ATOM 1555 C CA . ILE B 1 15 ? -6.367 -21.922 -6.809 1 98.5 15 ILE B CA 1
ATOM 1556 C C . ILE B 1 15 ? -6.684 -20.469 -7.203 1 98.5 15 ILE B C 1
ATOM 1558 O O . ILE B 1 15 ? -5.895 -19.562 -6.938 1 98.5 15 ILE B O 1
ATOM 1562 N N . THR B 1 16 ? -7.766 -20.281 -7.887 1 98.44 16 THR B N 1
ATOM 1563 C CA . THR B 1 16 ? -8.312 -18.953 -8.203 1 98.44 16 THR B CA 1
ATOM 1564 C C . THR B 1 16 ? -9.594 -18.703 -7.41 1 98.44 16 THR B C 1
ATOM 1566 O O . THR B 1 16 ? -10.102 -19.609 -6.738 1 98.44 16 THR B O 1
ATOM 1569 N N . PRO B 1 17 ? -10.141 -17.469 -7.461 1 98.44 17 PRO B N 1
ATOM 1570 C CA . PRO B 1 17 ? -11.398 -17.203 -6.754 1 98.44 17 PRO B CA 1
ATOM 1571 C C . PRO B 1 17 ? -12.539 -18.094 -7.242 1 98.44 17 PRO B C 1
ATOM 1573 O O . PRO B 1 17 ? -13.531 -18.266 -6.531 1 98.44 17 PRO B O 1
ATOM 1576 N N . ASN B 1 18 ? -12.383 -18.688 -8.445 1 97.94 18 ASN B N 1
ATOM 1577 C CA . ASN B 1 18 ? -13.477 -19.438 -9.039 1 97.94 18 ASN B CA 1
ATOM 1578 C C . ASN B 1 18 ? -13.234 -20.953 -8.953 1 97.94 18 ASN B C 1
ATOM 1580 O O . ASN B 1 18 ? -14.047 -21.734 -9.422 1 97.94 18 ASN B O 1
ATOM 1584 N N . THR B 1 19 ? -12.086 -21.359 -8.414 1 98.06 19 THR B N 1
ATOM 1585 C CA . THR B 1 19 ? -11.812 -22.766 -8.203 1 98.06 19 THR B CA 1
ATOM 1586 C C . THR B 1 19 ? -12.766 -23.359 -7.168 1 98.06 19 THR B C 1
ATOM 1588 O O . THR B 1 19 ? -12.93 -22.797 -6.082 1 98.06 19 THR B O 1
ATOM 1591 N N . PRO B 1 20 ? -13.445 -24.391 -7.488 1 97.12 20 PRO B N 1
ATOM 1592 C CA . PRO B 1 20 ? -14.453 -24.953 -6.578 1 97.12 20 PRO B CA 1
ATOM 1593 C C . PRO B 1 20 ? -13.875 -25.297 -5.203 1 97.12 20 PRO B C 1
ATOM 1595 O O . PRO B 1 20 ? -14.445 -24.906 -4.18 1 97.12 20 PRO B O 1
ATOM 1598 N N . SER B 1 21 ? -12.75 -25.984 -5.227 1 97.44 21 SER B N 1
ATOM 1599 C CA . SER B 1 21 ? -12.109 -26.266 -3.945 1 97.44 21 SER B CA 1
ATOM 1600 C C . SER B 1 21 ? -11.086 -25.203 -3.588 1 97.44 21 SER B C 1
ATOM 1602 O O . SER B 1 21 ? -10.164 -24.922 -4.367 1 97.44 21 SER B O 1
ATOM 1604 N N . GLN B 1 22 ? -11.297 -24.594 -2.482 1 98.44 22 GLN B N 1
ATOM 1605 C CA . GLN B 1 22 ? -10.414 -23.516 -2.033 1 98.44 22 GLN B CA 1
ATOM 1606 C C . GLN B 1 22 ? -9.398 -24.031 -1.023 1 98.44 22 GLN B C 1
ATOM 1608 O O . GLN B 1 22 ? -8.695 -23.25 -0.385 1 98.44 22 GLN B O 1
ATOM 1613 N N . THR B 1 23 ? -9.273 -25.328 -0.854 1 97.81 23 THR B N 1
ATOM 1614 C CA . THR B 1 23 ? -8.367 -25.938 0.115 1 97.81 23 THR B CA 1
ATOM 1615 C C . THR B 1 23 ? -6.988 -26.156 -0.496 1 97.81 23 THR B C 1
ATOM 1617 O O . THR B 1 23 ? -6.855 -26.859 -1.5 1 97.81 23 THR B O 1
ATOM 1620 N N . PRO B 1 24 ? -6.023 -25.562 0.054 1 98.06 24 PRO B N 1
ATOM 1621 C CA . PRO B 1 24 ? -4.68 -25.828 -0.459 1 98.06 24 PRO B CA 1
ATOM 1622 C C . PRO B 1 24 ? -4.23 -27.266 -0.204 1 98.06 24 PRO B C 1
ATOM 1624 O O . PRO B 1 24 ? -4.41 -27.781 0.9 1 98.06 24 PRO B O 1
ATOM 1627 N N . LEU B 1 25 ? -3.633 -27.891 -1.171 1 96.19 25 LEU B N 1
ATOM 1628 C CA . LEU B 1 25 ? -3.109 -29.234 -1.061 1 96.19 25 LEU B CA 1
ATOM 1629 C C . LEU B 1 25 ? -1.755 -29.25 -0.36 1 96.19 25 LEU B C 1
ATOM 1631 O O . LEU B 1 25 ? -1.359 -30.25 0.228 1 96.19 25 LEU B O 1
ATOM 1635 N N . HIS B 1 26 ? -1.063 -28.156 -0.481 1 95.25 26 HIS B N 1
ATOM 1636 C CA . HIS B 1 26 ? 0.314 -28.094 -0.006 1 95.25 26 HIS B CA 1
ATOM 1637 C C . HIS B 1 26 ? 0.49 -27.016 1.057 1 95.25 26 HIS B C 1
ATOM 1639 O O . HIS B 1 26 ? -0.167 -25.984 1.003 1 95.25 26 HIS B O 1
ATOM 1645 N N . PRO B 1 27 ? 1.399 -27.281 1.998 1 94.94 27 PRO B N 1
ATOM 1646 C CA . PRO B 1 27 ? 1.575 -26.344 3.104 1 94.94 27 PRO B CA 1
ATOM 1647 C C . PRO B 1 27 ? 2.229 -25.031 2.664 1 94.94 27 PRO B C 1
ATOM 1649 O O . PRO B 1 27 ? 1.981 -23.984 3.264 1 94.94 27 PRO B O 1
ATOM 1652 N N . THR B 1 28 ? 3.139 -25.094 1.688 1 96.31 28 THR B N 1
ATOM 1653 C CA . THR B 1 28 ? 3.729 -23.875 1.16 1 96.31 28 THR B CA 1
ATOM 1654 C C . THR B 1 28 ? 2.807 -23.234 0.131 1 96.31 28 THR B C 1
ATOM 1656 O O . THR B 1 28 ? 2.475 -23.844 -0.885 1 96.31 28 THR B O 1
ATOM 1659 N N . THR B 1 29 ? 2.387 -21.984 0.441 1 98.38 29 THR B N 1
ATOM 1660 C CA . THR B 1 29 ? 1.43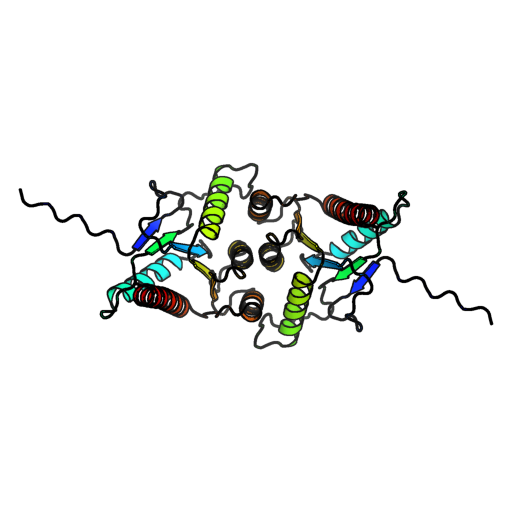6 -21.266 -0.404 1 98.38 29 THR B CA 1
ATOM 1661 C C . THR B 1 29 ? 2.01 -19.922 -0.851 1 98.38 29 THR B C 1
ATOM 1663 O O . THR B 1 29 ? 2.766 -19.281 -0.111 1 98.38 29 THR B O 1
ATOM 1666 N N . ILE B 1 30 ? 1.669 -19.547 -2.076 1 98.5 30 ILE B N 1
ATOM 1667 C CA . ILE B 1 30 ? 2.131 -18.281 -2.66 1 98.5 30 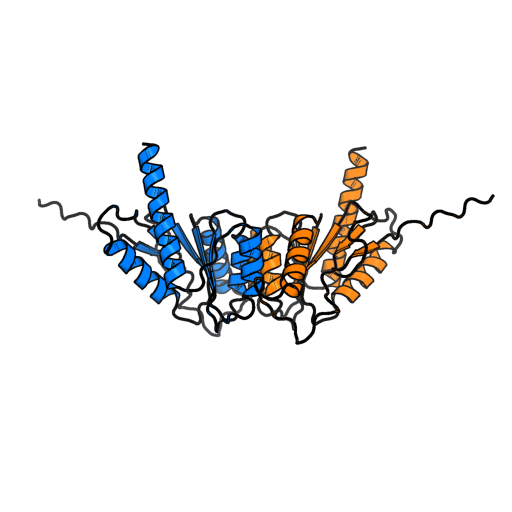ILE B CA 1
ATOM 1668 C C . ILE B 1 30 ? 0.94 -17.516 -3.221 1 98.5 30 ILE B C 1
ATOM 1670 O O . ILE B 1 30 ? 0.151 -18.047 -4 1 98.5 30 ILE B O 1
ATOM 1674 N N . PHE B 1 31 ? 0.722 -16.359 -2.77 1 98.94 31 PHE B N 1
ATOM 1675 C CA . PHE B 1 31 ? -0.223 -15.445 -3.41 1 98.94 31 PHE B CA 1
ATOM 1676 C C . PHE B 1 31 ? 0.469 -14.617 -4.484 1 98.94 31 PHE B C 1
ATOM 1678 O O . PHE B 1 31 ? 1.531 -14.039 -4.242 1 98.94 31 PHE B O 1
ATOM 1685 N N . LEU B 1 32 ? -0.109 -14.5 -5.684 1 98.88 32 LEU B N 1
ATOM 1686 C CA . LEU B 1 32 ? 0.459 -13.727 -6.781 1 98.88 32 LEU B CA 1
ATOM 1687 C C . LEU B 1 32 ? -0.236 -12.375 -6.91 1 98.88 32 LEU B C 1
ATOM 1689 O O . LEU B 1 32 ? -1.336 -12.289 -7.461 1 98.88 32 LEU B O 1
ATOM 1693 N N . ALA B 1 33 ? 0.406 -11.352 -6.469 1 98.88 33 ALA B N 1
ATOM 1694 C CA . ALA B 1 33 ? -0.073 -9.984 -6.598 1 98.88 33 ALA B CA 1
ATOM 1695 C C . ALA B 1 33 ? 0.52 -9.305 -7.832 1 98.88 33 ALA B C 1
ATOM 1697 O O . ALA B 1 33 ? 1.719 -9.422 -8.094 1 98.88 33 ALA B O 1
ATOM 1698 N N . GLY B 1 34 ? -0.232 -8.578 -8.578 1 98.56 34 GLY B N 1
ATOM 1699 C CA . GLY B 1 34 ? 0.202 -7.898 -9.789 1 98.56 34 GLY B CA 1
ATOM 1700 C C . GLY B 1 34 ? -0.939 -7.578 -10.734 1 98.56 34 GLY B C 1
ATOM 1701 O O . GLY B 1 34 ? -2.098 -7.891 -10.453 1 98.56 34 GLY B O 1
ATOM 1702 N N . PRO B 1 35 ? -0.639 -6.973 -11.828 1 97.69 35 PRO B N 1
ATOM 1703 C CA . PRO B 1 35 ? -1.698 -6.516 -12.734 1 97.69 35 PRO B CA 1
ATOM 1704 C C . PRO B 1 35 ? -2.389 -7.668 -13.461 1 97.69 35 PRO B C 1
ATOM 1706 O O . PRO B 1 35 ? -1.794 -8.734 -13.641 1 97.69 35 PRO B O 1
ATOM 1709 N N . THR B 1 36 ? -3.582 -7.434 -13.82 1 93.81 36 THR B N 1
ATOM 1710 C CA . THR B 1 36 ? -4.367 -8.477 -14.461 1 93.81 36 THR B CA 1
ATOM 1711 C C . THR B 1 36 ? -4.469 -8.234 -15.961 1 93.81 36 THR B C 1
ATOM 1713 O O . THR B 1 36 ? -4.895 -9.109 -16.719 1 93.81 36 THR B O 1
ATOM 1716 N N . GLU B 1 37 ? -4.047 -7.09 -16.406 1 91.56 37 GLU B N 1
ATOM 1717 C CA . GLU B 1 37 ? -4.215 -6.711 -17.812 1 91.56 37 GLU B CA 1
ATOM 1718 C C . GLU B 1 37 ? -3.115 -7.305 -18.672 1 91.56 37 GLU B C 1
ATOM 1720 O O . GLU B 1 37 ? -3.158 -7.195 -19.906 1 91.56 37 GLU B O 1
ATOM 1725 N N . PHE B 1 38 ? -2.117 -7.957 -18.156 1 93.31 38 PHE B N 1
ATOM 1726 C CA . PHE B 1 38 ? -1.005 -8.57 -18.859 1 93.31 38 PHE B CA 1
ATOM 1727 C C . PHE B 1 38 ? -0.871 -10.047 -18.5 1 93.31 38 PHE B C 1
ATOM 1729 O O . PHE B 1 38 ? -1.228 -10.445 -17.391 1 93.31 38 PHE B O 1
ATOM 1736 N N . PRO B 1 39 ? -0.316 -10.805 -19.391 1 95.56 39 PRO B N 1
ATOM 1737 C CA . PRO B 1 39 ? -0.27 -12.25 -19.125 1 95.56 39 PRO B CA 1
ATOM 1738 C C . PRO B 1 39 ? 0.972 -12.664 -18.344 1 95.56 39 PRO B C 1
ATOM 1740 O O . PRO B 1 39 ? 1.593 -13.68 -18.656 1 95.56 39 PRO B O 1
ATOM 1743 N N . TRP B 1 40 ? 1.45 -11.898 -17.375 1 97.94 40 TRP B N 1
ATOM 1744 C CA . TRP B 1 40 ? 2.686 -12.172 -16.641 1 97.94 40 TRP B CA 1
ATOM 1745 C C . TRP B 1 40 ? 2.535 -13.398 -15.758 1 97.94 40 TRP B C 1
ATOM 1747 O O . TRP B 1 40 ? 3.508 -14.117 -15.5 1 97.94 40 TRP B O 1
ATOM 1757 N N . ARG B 1 41 ? 1.348 -13.664 -15.211 1 97.94 41 ARG B N 1
ATOM 1758 C CA . ARG B 1 41 ? 1.142 -14.789 -14.305 1 97.94 41 ARG B CA 1
ATOM 1759 C C . ARG B 1 41 ? 1.325 -16.109 -15.031 1 97.94 41 ARG B C 1
ATOM 1761 O O . ARG B 1 41 ? 1.882 -17.062 -14.469 1 97.94 41 ARG B O 1
ATOM 1768 N N . GLN B 1 42 ? 0.803 -16.125 -16.297 1 96.81 42 GLN B N 1
ATOM 1769 C CA . GLN B 1 42 ? 1.021 -17.312 -17.109 1 96.81 42 GLN B CA 1
ATOM 1770 C C . GLN B 1 42 ? 2.51 -17.547 -17.344 1 96.81 42 GLN B C 1
ATOM 1772 O O . GLN B 1 42 ? 2.99 -18.688 -17.234 1 96.81 42 GLN B O 1
ATOM 1777 N N . ASP B 1 43 ? 3.182 -16.516 -17.719 1 97.56 43 ASP B N 1
ATOM 1778 C CA . ASP B 1 43 ? 4.621 -16.609 -17.938 1 97.56 43 ASP B CA 1
ATOM 1779 C C . ASP B 1 43 ? 5.348 -17 -16.641 1 97.56 43 ASP B C 1
ATOM 1781 O O . ASP B 1 43 ? 6.266 -17.828 -16.672 1 97.56 43 ASP B O 1
ATOM 1785 N N . PHE B 1 44 ? 4.961 -16.406 -15.539 1 98.06 44 PHE B N 1
ATOM 1786 C CA . PHE B 1 44 ? 5.535 -16.734 -14.234 1 98.06 44 PHE B CA 1
ATOM 1787 C C . PHE B 1 44 ? 5.398 -18.234 -13.945 1 98.06 44 PHE B C 1
ATOM 1789 O O . PHE B 1 44 ? 6.383 -18.891 -13.602 1 98.06 44 PHE B O 1
ATOM 1796 N N . LEU B 1 45 ? 4.227 -18.75 -14.117 1 95.88 45 LEU B N 1
ATOM 1797 C CA . LEU B 1 45 ? 3.939 -20.141 -13.828 1 95.88 45 LEU B CA 1
ATOM 1798 C C . LEU B 1 45 ? 4.719 -21.062 -14.766 1 95.88 45 LEU B C 1
ATOM 1800 O O . LEU B 1 45 ? 5.223 -22.109 -14.344 1 95.88 45 LEU B O 1
ATOM 1804 N N . ALA B 1 46 ? 4.805 -20.656 -16.047 1 94.88 46 ALA B N 1
ATOM 1805 C CA . ALA B 1 46 ? 5.562 -21.453 -17 1 94.88 46 ALA B CA 1
ATOM 1806 C C . ALA B 1 46 ? 7.039 -21.516 -16.625 1 94.88 46 ALA B C 1
ATOM 1808 O O . ALA B 1 46 ? 7.641 -22.594 -16.625 1 94.88 46 ALA B O 1
ATOM 1809 N N . HIS B 1 47 ? 7.551 -20.359 -16.266 1 94.12 47 HIS B N 1
ATOM 1810 C CA . HIS B 1 47 ? 8.953 -20.312 -15.844 1 94.12 47 HIS B CA 1
ATOM 1811 C C . HIS B 1 47 ? 9.172 -21.109 -14.562 1 94.12 47 HIS B C 1
ATOM 1813 O O . HIS B 1 47 ? 10.18 -21.812 -14.43 1 94.12 47 HIS B O 1
ATOM 1819 N N . LEU B 1 48 ? 8.258 -20.984 -13.617 1 93.19 48 LEU B N 1
ATOM 1820 C CA . LEU B 1 48 ? 8.359 -21.703 -12.352 1 93.19 48 LEU B CA 1
ATOM 1821 C C . LEU B 1 48 ? 8.344 -23.203 -12.57 1 93.19 48 LEU B C 1
ATOM 1823 O O . LEU B 1 48 ? 9.18 -23.922 -12.023 1 93.19 48 LEU B O 1
ATOM 1827 N N . LYS B 1 49 ? 7.41 -23.656 -13.398 1 90 49 LYS B N 1
ATOM 1828 C CA . LYS B 1 49 ? 7.293 -25.078 -13.703 1 90 49 LYS B CA 1
ATOM 1829 C C . LYS B 1 49 ? 8.578 -25.609 -14.336 1 90 49 LYS B C 1
ATOM 1831 O O . LYS B 1 49 ? 9.055 -26.672 -13.977 1 90 49 LYS B O 1
ATOM 1836 N N . SER B 1 50 ? 9.078 -24.875 -15.234 1 87.81 50 SER B N 1
ATOM 1837 C CA . SER B 1 50 ? 10.297 -25.281 -15.93 1 87.81 50 SER B CA 1
ATOM 1838 C C . SER B 1 50 ? 11.461 -25.406 -14.9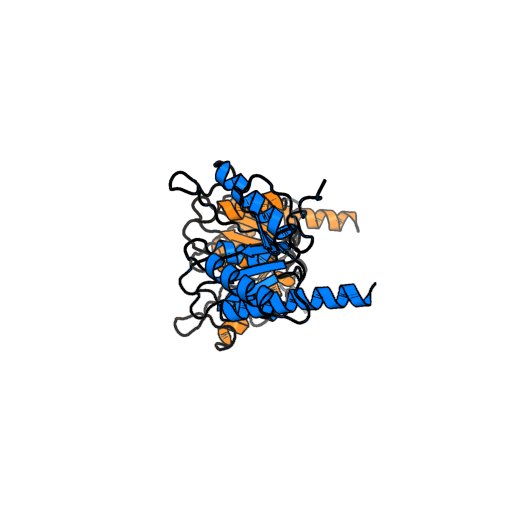53 1 87.81 50 SER B C 1
ATOM 1840 O O . SER B 1 50 ? 12.281 -26.328 -15.078 1 87.81 50 SER B O 1
ATOM 1842 N N . ARG B 1 51 ? 11.484 -24.562 -13.977 1 84.5 51 ARG B N 1
ATOM 1843 C CA . ARG B 1 51 ? 12.594 -24.562 -13.023 1 84.5 51 ARG B CA 1
ATOM 1844 C C . ARG B 1 51 ? 12.406 -25.641 -11.969 1 84.5 51 ARG B C 1
ATOM 1846 O O . ARG B 1 51 ? 13.391 -26.188 -11.453 1 84.5 51 ARG B O 1
ATOM 1853 N N . LEU B 1 52 ? 11.219 -25.875 -11.617 1 80.12 52 LEU B N 1
ATOM 1854 C CA . LEU B 1 52 ? 10.945 -26.891 -10.609 1 80.12 52 LEU B CA 1
ATOM 1855 C C . LEU B 1 52 ? 11.102 -28.281 -11.188 1 80.12 52 LEU B C 1
ATOM 1857 O O . LEU B 1 52 ? 11.414 -29.234 -10.461 1 80.12 52 LEU B O 1
ATOM 1861 N N . LEU B 1 53 ? 10.766 -28.438 -12.414 1 73 53 LEU B N 1
ATOM 1862 C CA . LEU B 1 53 ? 10.891 -29.734 -13.086 1 73 53 LEU B CA 1
ATOM 1863 C C . LEU B 1 53 ? 12.344 -30.016 -13.453 1 73 53 LEU B C 1
ATOM 1865 O O . LEU B 1 53 ? 12.742 -31.172 -13.609 1 73 53 LEU B O 1
ATOM 1869 N N . ASP B 1 54 ? 12.969 -28.906 -13.742 1 66.81 54 ASP B N 1
ATOM 1870 C CA . ASP B 1 54 ? 14.359 -29.109 -14.133 1 66.81 54 ASP B CA 1
ATOM 1871 C C . ASP B 1 54 ? 15.18 -29.688 -12.977 1 66.81 54 ASP B C 1
ATOM 1873 O O . ASP B 1 54 ? 14.953 -29.328 -11.812 1 66.81 54 ASP B O 1
ATOM 1877 N N . HIS B 1 55 ? 15.227 -31.031 -12.953 1 56.81 55 HIS B N 1
ATOM 1878 C CA . HIS B 1 55 ? 15.742 -32.125 -12.141 1 56.81 55 HIS B CA 1
ATOM 1879 C C . HIS B 1 55 ? 16.953 -31.688 -11.328 1 56.81 55 HIS B C 1
ATOM 1881 O O . HIS B 1 55 ? 18.094 -32.031 -11.648 1 56.81 55 HIS B O 1
ATOM 1887 N N . ASP B 1 56 ? 16.891 -30.5 -10.844 1 55.28 56 ASP B N 1
ATOM 1888 C CA . ASP B 1 56 ? 18.047 -30.469 -9.961 1 55.28 56 ASP B CA 1
ATOM 1889 C C . ASP B 1 56 ? 17.859 -31.422 -8.789 1 55.28 56 ASP B C 1
ATOM 1891 O O . ASP B 1 56 ? 16.75 -31.906 -8.539 1 55.28 56 ASP B O 1
ATOM 1895 N N . ASP B 1 57 ? 18.938 -31.828 -8.102 1 56 57 ASP B N 1
ATOM 1896 C CA . ASP B 1 57 ? 19.156 -32.906 -7.117 1 56 57 ASP B CA 1
ATOM 1897 C C . ASP B 1 57 ? 18.125 -32.812 -5.988 1 56 57 ASP B C 1
ATOM 1899 O O . ASP B 1 57 ? 17.906 -33.781 -5.273 1 56 57 ASP B O 1
ATOM 1903 N N . LEU B 1 58 ? 17.5 -31.719 -5.668 1 58.12 58 LEU B N 1
ATOM 1904 C CA . LEU B 1 58 ? 16.5 -31.672 -4.605 1 58.12 58 LEU B CA 1
ATOM 1905 C C . LEU B 1 58 ? 15.258 -30.922 -5.055 1 58.12 58 LEU B C 1
ATOM 1907 O O . LEU B 1 58 ? 15.211 -29.688 -4.957 1 58.12 58 LEU B O 1
ATOM 1911 N N . PRO B 1 59 ? 14.344 -31.734 -5.676 1 62 59 PRO B N 1
ATOM 1912 C CA . PRO B 1 59 ? 13.164 -31.016 -6.168 1 62 59 PRO B CA 1
ATOM 1913 C C . PRO B 1 59 ? 12.422 -30.281 -5.059 1 62 59 PRO B C 1
ATOM 1915 O O . PRO B 1 59 ? 12.352 -30.766 -3.928 1 62 59 PRO B O 1
ATOM 1918 N N . PRO B 1 60 ? 12.055 -29.062 -5.277 1 67.62 60 PRO B N 1
ATOM 1919 C CA . PRO B 1 60 ? 11.297 -28.328 -4.266 1 67.62 60 PRO B CA 1
ATOM 1920 C C . PRO B 1 60 ? 9.984 -29 -3.896 1 67.62 60 PRO B C 1
ATOM 1922 O O . PRO B 1 60 ? 9.484 -29.844 -4.652 1 67.62 60 PRO B O 1
ATOM 1925 N N . ASP B 1 61 ? 9.531 -28.891 -2.658 1 78.12 61 ASP B N 1
ATOM 1926 C CA . ASP B 1 61 ? 8.219 -29.359 -2.211 1 78.12 61 ASP B CA 1
ATOM 1927 C C . ASP B 1 61 ? 7.113 -28.797 -3.096 1 78.12 61 ASP B C 1
ATOM 1929 O O . ASP B 1 61 ? 7.27 -27.719 -3.693 1 78.12 61 ASP B O 1
ATOM 1933 N N . PRO B 1 62 ? 6.141 -29.562 -3.26 1 88.5 62 PRO B N 1
ATOM 1934 C CA . PRO B 1 62 ? 4.98 -29.031 -3.979 1 88.5 62 PRO B CA 1
ATOM 1935 C C . PRO B 1 62 ? 4.406 -27.781 -3.322 1 88.5 62 PRO B C 1
ATOM 1937 O O . PRO B 1 62 ? 4.582 -27.578 -2.119 1 88.5 62 PRO B O 1
ATOM 1940 N N . ILE B 1 63 ? 3.797 -26.953 -4.148 1 95.06 63 ILE B N 1
ATOM 1941 C CA . ILE B 1 63 ? 3.307 -25.672 -3.623 1 95.06 63 ILE B CA 1
ATOM 1942 C C . ILE B 1 63 ? 1.888 -25.422 -4.129 1 95.06 63 ILE B C 1
ATOM 1944 O O . ILE B 1 63 ? 1.464 -26.016 -5.125 1 95.06 63 ILE B O 1
ATOM 1948 N N . THR B 1 64 ? 1.15 -24.641 -3.387 1 97.75 64 THR B N 1
ATOM 1949 C CA . THR B 1 64 ? -0.125 -24.078 -3.818 1 97.75 64 THR B CA 1
ATOM 1950 C C . THR B 1 64 ? 0.02 -22.594 -4.152 1 97.75 64 THR B C 1
ATOM 1952 O O . THR B 1 64 ? 0.6 -21.828 -3.375 1 97.75 64 THR B O 1
ATOM 1955 N N . ILE B 1 65 ? -0.431 -22.25 -5.301 1 98.44 65 ILE B N 1
ATOM 1956 C CA . ILE B 1 65 ? -0.39 -20.859 -5.75 1 98.44 65 ILE B CA 1
ATOM 1957 C C . ILE B 1 65 ? -1.806 -20.297 -5.789 1 98.44 65 ILE B C 1
ATOM 1959 O O . ILE B 1 65 ? -2.699 -20.875 -6.41 1 98.44 65 ILE B O 1
ATOM 1963 N N . TYR B 1 66 ? -1.994 -19.203 -5.078 1 98.81 66 TYR B N 1
ATOM 1964 C CA . TYR B 1 66 ? -3.213 -18.406 -5.188 1 98.81 66 TYR B CA 1
ATOM 1965 C C . TYR B 1 66 ? -3.086 -17.375 -6.297 1 98.81 66 TYR B C 1
ATOM 1967 O O . TYR B 1 66 ? -2.299 -16.422 -6.188 1 98.81 66 TYR B O 1
ATOM 1975 N N . ASN B 1 67 ? -3.785 -17.609 -7.363 1 98.56 67 ASN B N 1
ATOM 1976 C CA . ASN B 1 67 ? -3.887 -16.688 -8.5 1 98.56 67 ASN B CA 1
ATOM 1977 C C . ASN B 1 67 ? -5.184 -15.891 -8.453 1 98.56 67 ASN B C 1
ATOM 1979 O O . ASN B 1 67 ? -6.262 -16.438 -8.703 1 98.56 67 ASN B O 1
ATOM 1983 N N . PRO B 1 68 ? -5.145 -14.578 -8.242 1 98.38 68 PRO B N 1
ATOM 1984 C CA . PRO B 1 68 ? -6.371 -13.812 -8.023 1 98.38 68 PRO B CA 1
ATOM 1985 C C . PRO B 1 68 ? -7.059 -13.414 -9.328 1 98.38 68 PRO B C 1
ATOM 1987 O O . PRO B 1 68 ? -8.062 -12.695 -9.312 1 98.38 68 PRO B O 1
ATOM 1990 N N . PHE B 1 69 ? -6.543 -13.836 -10.406 1 96.94 69 PHE B N 1
ATOM 1991 C CA . PHE B 1 69 ? -7.168 -13.492 -11.688 1 96.94 69 PHE B CA 1
ATOM 1992 C C . PHE B 1 69 ? -8.648 -13.844 -11.672 1 96.94 69 PHE B C 1
ATOM 1994 O O . PHE B 1 69 ? -9.039 -14.938 -11.25 1 96.94 69 PHE B O 1
ATOM 2001 N N . GLN B 1 70 ? -9.508 -12.883 -12.078 1 96.81 70 GLN B N 1
ATOM 2002 C CA . GLN B 1 70 ? -10.961 -13 -12.109 1 96.81 70 GLN B CA 1
ATOM 2003 C C . GLN B 1 70 ? -11.477 -13.039 -13.539 1 96.81 70 GLN B C 1
ATOM 2005 O O . GLN B 1 70 ? -11.766 -12 -14.133 1 96.81 70 GLN B O 1
ATOM 2010 N N . GLU B 1 71 ? -11.656 -14.195 -14.016 1 93.88 71 GLU B N 1
ATOM 2011 C CA . GLU B 1 71 ? -12.055 -14.367 -15.414 1 93.88 71 GLU B CA 1
ATOM 2012 C C . GLU B 1 71 ? -13.477 -13.867 -15.648 1 93.88 71 GLU B C 1
ATOM 2014 O O . GLU B 1 71 ? -13.852 -13.555 -16.781 1 93.88 71 GLU B O 1
ATOM 2019 N N . LYS B 1 72 ? -14.242 -13.695 -14.633 1 95.19 72 LYS B N 1
ATOM 2020 C CA . LYS B 1 72 ? -15.648 -13.328 -14.766 1 95.19 72 LYS B CA 1
ATOM 2021 C C . LYS B 1 72 ? -15.828 -11.812 -14.688 1 95.19 72 LYS B C 1
ATOM 2023 O O . LYS B 1 72 ? -16.938 -11.297 -14.891 1 95.19 72 LYS B O 1
ATOM 2028 N N . TRP B 1 73 ? -14.781 -11.125 -14.328 1 94.44 73 TRP B N 1
ATOM 2029 C CA . TRP B 1 73 ? -14.898 -9.672 -14.25 1 94.44 73 TRP B CA 1
ATOM 2030 C C . TRP B 1 73 ? -15.312 -9.086 -15.586 1 94.44 73 TRP B C 1
ATOM 2032 O O . TRP B 1 73 ? -14.68 -9.352 -16.609 1 94.44 73 TRP B O 1
ATOM 2042 N N . ASP B 1 74 ? -16.359 -8.336 -15.586 1 94.44 74 ASP B N 1
ATOM 2043 C CA . ASP B 1 74 ? -16.828 -7.66 -16.797 1 94.44 74 ASP B CA 1
ATOM 2044 C C . ASP B 1 74 ? -17.266 -6.234 -16.484 1 94.44 74 ASP B C 1
ATOM 2046 O O . ASP B 1 74 ? -17.094 -5.75 -15.367 1 94.44 74 ASP B O 1
ATOM 2050 N N . LYS B 1 75 ? -17.766 -5.578 -17.438 1 94.88 75 LYS B N 1
ATOM 2051 C CA . LYS B 1 75 ? -18.047 -4.148 -17.359 1 94.88 75 LYS B CA 1
ATOM 2052 C C . LYS B 1 75 ? -19.156 -3.859 -16.375 1 94.88 75 LYS B C 1
ATOM 2054 O O . LYS B 1 75 ? -19.375 -2.707 -15.992 1 94.88 75 LYS B O 1
ATOM 2059 N N . THR B 1 76 ? -19.906 -4.867 -15.891 1 97.5 76 THR B N 1
ATOM 2060 C CA . THR B 1 76 ? -21.016 -4.645 -14.977 1 97.5 76 THR B CA 1
ATOM 2061 C C . THR B 1 76 ? -20.531 -4.598 -13.531 1 97.5 76 THR B C 1
ATOM 2063 O O . THR B 1 76 ? -21.266 -4.16 -12.641 1 97.5 76 THR B O 1
ATOM 2066 N N . TRP B 1 77 ? -19.281 -5.078 -13.336 1 97.19 77 TRP B N 1
ATOM 2067 C CA . TRP B 1 77 ? -18.734 -5 -11.984 1 97.19 77 TRP B CA 1
ATOM 2068 C C . TRP B 1 77 ? -18.438 -3.555 -11.609 1 97.19 77 TRP B C 1
ATOM 2070 O O . TRP B 1 77 ? -17.953 -2.777 -12.445 1 97.19 77 TRP B O 1
ATOM 2080 N N . LYS B 1 78 ? -18.719 -3.201 -10.352 1 97.88 78 LYS B N 1
ATOM 2081 C CA . LYS B 1 78 ? -18.344 -1.901 -9.805 1 97.88 78 LYS B CA 1
ATOM 2082 C C . LYS B 1 78 ? -17.297 -2.051 -8.703 1 97.88 78 LYS B C 1
ATOM 2084 O O . LYS B 1 78 ? -17.391 -2.955 -7.871 1 97.88 78 LYS B O 1
ATOM 2089 N N . GLU B 1 79 ? -16.297 -1.262 -8.727 1 98.06 79 GLU B N 1
ATOM 2090 C CA . GLU B 1 79 ? -15.281 -1.248 -7.676 1 98.06 79 GLU B CA 1
ATOM 2091 C C . GLU B 1 79 ? -15.797 -0.549 -6.422 1 98.06 79 GLU B C 1
ATOM 2093 O O . GLU B 1 79 ? -15.305 0.521 -6.059 1 98.06 79 GLU B O 1
ATOM 2098 N N . ASP B 1 80 ? -16.734 -1.138 -5.816 1 98.38 80 ASP B N 1
ATOM 2099 C CA . ASP B 1 80 ? -17.422 -0.647 -4.629 1 98.38 80 ASP B CA 1
ATOM 2100 C C . ASP B 1 80 ? -17.641 -1.769 -3.613 1 98.38 80 ASP B C 1
ATOM 2102 O O . ASP B 1 80 ? -18.469 -2.648 -3.822 1 98.38 80 ASP B O 1
ATOM 2106 N N . TYR B 1 81 ? -16.922 -1.718 -2.594 1 98.62 81 TYR B N 1
ATOM 2107 C CA . TYR B 1 81 ? -16.906 -2.795 -1.608 1 98.62 81 TYR B CA 1
ATOM 2108 C C . TYR B 1 81 ? -18.266 -2.963 -0.956 1 98.62 81 TYR B C 1
ATOM 2110 O O . TYR B 1 81 ? -18.672 -4.082 -0.628 1 98.62 81 TYR B O 1
ATOM 2118 N N . HIS B 1 82 ? -19 -1.884 -0.774 1 97.69 82 HIS B N 1
ATOM 2119 C CA . HIS B 1 82 ? -20.219 -1.919 0.01 1 97.69 82 HIS B CA 1
ATOM 2120 C C . HIS B 1 82 ? -21.438 -2.217 -0.872 1 97.69 82 HIS B C 1
ATOM 2122 O O . HIS B 1 82 ? -22.453 -2.723 -0.39 1 97.69 82 HIS B O 1
ATOM 2128 N N . HIS B 1 83 ? -21.297 -2.021 -2.246 1 97.94 83 HIS B N 1
ATOM 2129 C CA . HIS B 1 83 ? -22.516 -2.08 -3.047 1 97.94 83 HIS B CA 1
ATOM 2130 C C . HIS B 1 83 ? -22.406 -3.141 -4.137 1 97.94 83 HIS B C 1
ATOM 2132 O O . HIS B 1 83 ? -23.375 -3.4 -4.852 1 97.94 83 HIS B O 1
ATOM 2138 N N . ASP B 1 84 ? -21.25 -3.697 -4.402 1 98.75 84 ASP B N 1
ATOM 2139 C CA . ASP B 1 84 ? -21.109 -4.805 -5.34 1 98.75 84 ASP B CA 1
ATOM 2140 C C . ASP B 1 84 ? -20.562 -6.047 -4.645 1 98.75 84 ASP B C 1
ATOM 2142 O O . ASP B 1 84 ? -19.359 -6.117 -4.348 1 98.75 84 ASP B O 1
ATOM 2146 N N . ASP B 1 85 ? -21.328 -7.043 -4.469 1 98.5 85 ASP B N 1
ATOM 2147 C CA . ASP B 1 85 ? -21 -8.258 -3.732 1 98.5 85 ASP B CA 1
ATOM 2148 C C . ASP B 1 85 ? -19.891 -9.031 -4.434 1 98.5 85 ASP B C 1
ATOM 2150 O O . ASP B 1 85 ? -19.062 -9.688 -3.779 1 98.5 85 ASP B O 1
ATOM 2154 N N . ARG B 1 86 ? -19.906 -8.992 -5.734 1 98.56 86 ARG B N 1
ATOM 2155 C CA . ARG B 1 86 ? -18.875 -9.711 -6.465 1 98.56 86 ARG B CA 1
ATOM 2156 C C . ARG B 1 86 ? -17.5 -9.086 -6.215 1 98.56 86 ARG B C 1
ATOM 2158 O O . ARG B 1 86 ? -16.516 -9.805 -5.977 1 98.56 86 ARG B O 1
ATOM 2165 N N . PHE B 1 87 ? -17.5 -7.758 -6.227 1 98.62 87 PHE B N 1
ATOM 2166 C CA . PHE B 1 87 ? -16.266 -7.039 -5.93 1 98.62 87 PHE B CA 1
ATOM 2167 C C . PHE B 1 87 ? -15.82 -7.297 -4.496 1 98.62 87 PHE B C 1
ATOM 2169 O O . PHE B 1 87 ? -14.641 -7.562 -4.246 1 98.62 87 PHE B O 1
ATOM 2176 N N . ARG B 1 88 ? -16.719 -7.211 -3.572 1 98.81 88 ARG B N 1
ATOM 2177 C CA . ARG B 1 88 ? -16.422 -7.488 -2.17 1 98.81 88 ARG B CA 1
ATOM 2178 C C . ARG B 1 88 ? -15.852 -8.891 -2 1 98.81 88 ARG B C 1
ATOM 2180 O O . ARG B 1 88 ? -14.836 -9.078 -1.324 1 98.81 88 ARG B O 1
ATOM 2187 N N . ALA B 1 89 ? -16.422 -9.898 -2.631 1 98.69 89 ALA B N 1
ATOM 2188 C CA . ALA B 1 89 ? -15.961 -11.273 -2.537 1 98.69 89 ALA B CA 1
ATOM 2189 C C . ALA B 1 89 ? -14.539 -11.414 -3.08 1 98.69 89 ALA B C 1
ATOM 2191 O O . ALA B 1 89 ? -13.703 -12.102 -2.49 1 98.69 89 ALA B O 1
ATOM 2192 N N . GLN B 1 90 ? -14.312 -10.734 -4.203 1 98.69 90 GLN B N 1
ATOM 2193 C CA . GLN B 1 90 ? -12.992 -10.781 -4.824 1 98.69 90 GLN B CA 1
ATOM 2194 C C . GLN B 1 90 ? -11.93 -10.188 -3.902 1 98.69 90 GLN B C 1
ATOM 2196 O O . GLN B 1 90 ? -10.891 -10.805 -3.668 1 98.69 90 GLN B O 1
ATOM 2201 N N . THR B 1 91 ? -12.195 -8.977 -3.387 1 98.75 91 THR B N 1
ATOM 2202 C CA . THR B 1 91 ? -11.195 -8.305 -2.568 1 98.75 91 THR B CA 1
ATOM 2203 C C . THR B 1 91 ? -11.016 -9.016 -1.23 1 98.75 91 THR B C 1
ATOM 2205 O O . THR B 1 91 ? -9.906 -9.094 -0.703 1 98.75 91 THR B O 1
ATOM 2208 N N . ASP B 1 92 ? -12.117 -9.594 -0.668 1 98.69 92 ASP B N 1
ATOM 2209 C CA . ASP B 1 92 ? -12 -10.391 0.55 1 98.69 92 ASP B CA 1
ATOM 2210 C C . ASP B 1 92 ? -11.133 -11.625 0.315 1 98.69 92 ASP B C 1
ATOM 2212 O O . ASP B 1 92 ? -10.281 -11.961 1.143 1 98.69 92 ASP B O 1
ATOM 2216 N N . TRP B 1 93 ? -11.375 -12.297 -0.78 1 98.81 93 TRP B N 1
ATOM 2217 C CA . TRP B 1 93 ? -10.578 -13.461 -1.144 1 98.81 93 TRP B CA 1
ATOM 2218 C C . TRP B 1 93 ? -9.102 -13.102 -1.232 1 98.81 93 TRP B C 1
ATOM 2220 O O . TRP B 1 93 ? -8.25 -13.805 -0.681 1 98.81 93 TRP B O 1
ATOM 2230 N N . GLU B 1 94 ? -8.82 -11.984 -1.882 1 98.81 94 GLU B N 1
ATOM 2231 C CA . GLU B 1 94 ? -7.438 -11.539 -2.029 1 98.81 94 GLU B CA 1
ATOM 2232 C C . GLU B 1 94 ? -6.797 -11.258 -0.671 1 98.81 94 GLU B C 1
ATOM 2234 O O . GLU B 1 94 ? -5.684 -11.719 -0.397 1 98.81 94 GLU B O 1
ATOM 2239 N N . MET B 1 95 ? -7.484 -10.547 0.102 1 98.62 95 MET B N 1
ATOM 2240 C CA . MET B 1 95 ? -6.926 -10.203 1.405 1 98.62 95 MET B CA 1
ATOM 2241 C C . MET B 1 95 ? -6.738 -11.445 2.268 1 98.62 95 MET B C 1
ATOM 2243 O O . MET B 1 95 ? -5.727 -11.578 2.957 1 98.62 95 MET B O 1
ATOM 2247 N N . ASP B 1 96 ? -7.676 -12.422 2.25 1 98.62 96 ASP B N 1
ATOM 2248 C CA . ASP B 1 96 ? -7.527 -13.68 2.961 1 98.62 96 ASP B CA 1
ATOM 2249 C C . ASP B 1 96 ? -6.266 -14.422 2.516 1 98.62 96 ASP B C 1
ATOM 2251 O O . ASP B 1 96 ? -5.516 -14.938 3.346 1 98.62 96 ASP B O 1
ATOM 2255 N N . ARG B 1 97 ? -6.051 -14.422 1.261 1 98.81 97 ARG B N 1
ATOM 2256 C CA . ARG B 1 97 ? -4.941 -15.203 0.721 1 98.81 97 ARG B CA 1
ATOM 2257 C C . ARG B 1 97 ? -3.613 -14.477 0.93 1 98.81 97 ARG B C 1
ATOM 2259 O O . ARG B 1 97 ? -2.584 -15.117 1.167 1 98.81 97 ARG B O 1
ATOM 2266 N N . ILE B 1 98 ? -3.646 -13.18 0.861 1 98.75 98 ILE B N 1
ATOM 2267 C CA . ILE B 1 98 ? -2.451 -12.43 1.229 1 98.75 98 ILE B CA 1
ATOM 2268 C C . ILE B 1 98 ? -2.07 -12.734 2.674 1 98.75 98 ILE B C 1
ATOM 2270 O O . ILE B 1 98 ? -0.908 -13.031 2.967 1 98.75 98 ILE B O 1
ATOM 2274 N N . ASP B 1 99 ? -3.037 -12.828 3.559 1 98.25 99 ASP B N 1
ATOM 2275 C CA . ASP B 1 99 ? -2.793 -13 4.988 1 98.25 99 ASP B CA 1
ATOM 2276 C C . ASP B 1 99 ? -2.355 -14.43 5.297 1 98.25 99 ASP B C 1
ATOM 2278 O O . ASP B 1 99 ? -1.54 -14.656 6.195 1 98.25 99 ASP B O 1
ATOM 2282 N N 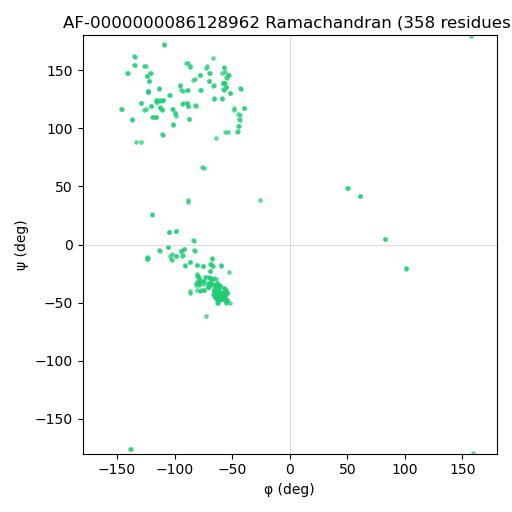. SER B 1 100 ? -2.824 -15.352 4.551 1 98.19 100 SER B N 1
ATOM 2283 C CA . SER B 1 100 ? -2.619 -16.75 4.934 1 98.19 100 SER B CA 1
ATOM 2284 C C . SER B 1 100 ? -1.448 -17.359 4.176 1 98.19 100 SER B C 1
ATOM 2286 O O . SER B 1 100 ? -0.974 -18.438 4.527 1 98.19 100 SER B O 1
ATOM 2288 N N . SER B 1 101 ? -0.916 -16.703 3.18 1 98.69 101 SER B N 1
ATOM 2289 C CA . SER B 1 101 ? 0.102 -17.297 2.32 1 98.69 101 SER B CA 1
ATOM 2290 C C . SER B 1 101 ? 1.467 -17.297 3 1 98.69 101 SER B C 1
ATOM 2292 O O . SER B 1 101 ? 1.819 -16.344 3.699 1 98.69 101 SER B O 1
ATOM 2294 N N . SER B 1 102 ? 2.264 -18.391 2.695 1 98.19 102 SER B N 1
ATOM 2295 C CA . SER B 1 102 ? 3.656 -18.469 3.125 1 98.19 102 SER B CA 1
ATOM 2296 C C . SER B 1 102 ? 4.488 -17.344 2.506 1 98.19 102 SER B C 1
ATOM 2298 O O . SER B 1 102 ? 5.398 -16.812 3.148 1 98.19 102 SER B O 1
ATOM 2300 N N . HIS B 1 103 ? 4.199 -17 1.266 1 98.5 103 HIS B N 1
ATOM 2301 C CA . HIS B 1 103 ? 4.859 -15.914 0.54 1 98.5 103 HIS B CA 1
ATOM 2302 C C . HIS B 1 103 ? 3.865 -15.133 -0.305 1 98.5 103 HIS B C 1
ATOM 2304 O O . HIS B 1 103 ? 2.855 -15.68 -0.755 1 98.5 103 HIS B O 1
ATOM 2310 N N . VAL B 1 104 ? 4.121 -13.891 -0.435 1 98.94 104 VAL B N 1
ATOM 2311 C CA . VAL B 1 104 ? 3.379 -13.016 -1.336 1 98.94 104 VAL B CA 1
ATOM 2312 C C . VAL B 1 104 ? 4.312 -12.484 -2.424 1 98.94 104 VAL B C 1
ATOM 2314 O O . VAL B 1 104 ? 5.223 -11.703 -2.141 1 98.94 104 VAL B O 1
ATOM 2317 N N . VAL B 1 105 ? 4.121 -12.938 -3.607 1 98.94 105 VAL B N 1
ATOM 2318 C CA . VAL B 1 105 ? 4.891 -12.469 -4.754 1 98.94 105 VAL B CA 1
ATOM 2319 C C . VAL B 1 105 ? 4.188 -11.266 -5.387 1 98.94 105 VAL B C 1
ATOM 2321 O O . VAL B 1 105 ? 3.018 -11.352 -5.766 1 98.94 105 VAL B O 1
ATOM 2324 N N . VAL B 1 106 ? 4.863 -10.195 -5.457 1 98.94 106 VAL B N 1
ATOM 2325 C CA . VAL B 1 106 ? 4.32 -9 -6.09 1 98.94 106 VAL B CA 1
ATOM 2326 C C . VAL B 1 106 ? 5.152 -8.641 -7.32 1 98.94 106 VAL B C 1
ATOM 2328 O O . VAL B 1 106 ? 6.371 -8.492 -7.23 1 98.94 106 VAL B O 1
ATOM 2331 N N . PHE B 1 107 ? 4.516 -8.562 -8.453 1 98.94 107 PHE B N 1
ATOM 2332 C CA . PHE B 1 107 ? 5.223 -8.219 -9.68 1 98.94 107 PHE B CA 1
ATOM 2333 C C . PHE B 1 107 ? 4.605 -6.992 -10.336 1 98.94 107 PHE B C 1
ATOM 2335 O O . PHE B 1 107 ? 3.383 -6.906 -10.477 1 98.94 107 PHE B O 1
ATOM 2342 N N . PHE B 1 108 ? 5.453 -6.004 -10.734 1 98.94 108 PHE B N 1
ATOM 2343 C CA . PHE B 1 108 ? 5.043 -4.789 -11.438 1 98.94 108 PHE B CA 1
ATOM 2344 C C . PHE B 1 108 ? 5.539 -4.801 -12.875 1 98.94 108 PHE B C 1
ATOM 2346 O O . PHE B 1 108 ? 6.746 -4.809 -13.117 1 98.94 108 PHE B O 1
ATOM 2353 N N . VAL B 1 109 ? 4.531 -4.805 -13.758 1 98.75 109 VAL B N 1
ATOM 2354 C CA . VAL B 1 109 ? 4.812 -4.777 -15.188 1 98.75 109 VAL B CA 1
ATOM 2355 C C . VAL B 1 109 ? 5.039 -3.336 -15.641 1 98.75 109 VAL B C 1
ATOM 2357 O O . VAL B 1 109 ? 4.316 -2.428 -15.227 1 98.75 109 VAL B O 1
ATOM 2360 N N . ALA B 1 110 ? 5.973 -3.125 -16.531 1 98.56 110 ALA B N 1
ATOM 2361 C CA . ALA B 1 110 ? 6.414 -1.797 -16.953 1 98.56 110 ALA B CA 1
ATOM 2362 C C . ALA B 1 110 ? 5.238 -0.961 -17.453 1 98.56 110 ALA B C 1
ATOM 2364 O O . ALA B 1 110 ? 5.105 0.211 -17.094 1 98.56 110 ALA B O 1
ATOM 2365 N N . GLU B 1 111 ? 4.332 -1.52 -18.188 1 98.06 111 GLU B N 1
ATOM 2366 C CA . GLU B 1 111 ? 3.289 -0.771 -18.891 1 98.06 111 GLU B CA 1
ATOM 2367 C C . GLU B 1 111 ? 2.031 -0.65 -18.031 1 98.06 111 GLU B C 1
ATOM 2369 O O . GLU B 1 111 ? 1.079 0.034 -18.422 1 98.06 111 GLU B O 1
ATOM 2374 N N . SER B 1 112 ? 2.084 -1.301 -16.859 1 98.38 112 SER B N 1
ATOM 2375 C CA . SER B 1 112 ? 0.888 -1.329 -16.031 1 98.38 112 SER B CA 1
ATOM 2376 C C . SER B 1 112 ? 0.857 -0.147 -15.07 1 98.38 112 SER B C 1
ATOM 2378 O O . SER B 1 112 ? 1.902 0.418 -14.734 1 98.38 112 SER B O 1
ATOM 2380 N N . LYS B 1 113 ? -0.358 0.247 -14.602 1 98.31 113 LYS B N 1
ATOM 2381 C CA . LYS B 1 113 ? -0.471 1.208 -13.508 1 98.31 113 LYS B CA 1
ATOM 2382 C C . LYS B 1 113 ? -0.414 0.51 -12.156 1 98.31 113 LYS B C 1
ATOM 2384 O O . LYS B 1 113 ? 0.151 1.044 -11.195 1 98.31 113 LYS B O 1
ATOM 2389 N N . ALA B 1 114 ? -1.052 -0.649 -12.016 1 98.44 114 ALA B N 1
ATOM 2390 C CA . ALA B 1 114 ? -0.999 -1.6 -10.906 1 98.44 114 ALA B CA 1
ATOM 2391 C C . ALA B 1 114 ? -1.203 -0.895 -9.57 1 98.44 114 ALA B C 1
ATOM 2393 O O . ALA B 1 114 ? -0.423 -1.086 -8.633 1 98.44 114 ALA B O 1
ATOM 2394 N N . PRO B 1 115 ? -2.254 -0.039 -9.461 1 98.62 115 PRO B N 1
ATOM 2395 C CA . PRO B 1 115 ? -2.453 0.682 -8.203 1 98.62 115 PRO B CA 1
ATOM 2396 C C . PRO B 1 115 ? -2.732 -0.251 -7.023 1 98.62 115 PRO B C 1
ATOM 2398 O O . PRO B 1 115 ? -2.213 -0.038 -5.926 1 98.62 115 PRO B O 1
ATOM 2401 N N . VAL B 1 116 ? -3.467 -1.299 -7.246 1 98.81 116 VAL B N 1
ATOM 2402 C CA . VAL B 1 116 ? -3.846 -2.221 -6.18 1 98.81 116 VAL B CA 1
ATOM 2403 C C . VAL B 1 116 ? -2.623 -3.016 -5.727 1 98.81 116 VAL B C 1
ATOM 2405 O O . VAL B 1 116 ? -2.48 -3.326 -4.543 1 98.81 116 VAL B O 1
ATOM 2408 N N . SER B 1 117 ? -1.733 -3.367 -6.68 1 98.88 117 SER B N 1
ATOM 2409 C CA . SER B 1 117 ? -0.498 -4.059 -6.324 1 98.88 117 SER B CA 1
ATOM 2410 C C . SER B 1 117 ? 0.356 -3.211 -5.387 1 98.88 117 SER B C 1
ATOM 2412 O O . SER B 1 117 ? 1.05 -3.746 -4.52 1 98.88 117 SER B O 1
ATOM 2414 N N . LEU B 1 118 ? 0.363 -1.866 -5.562 1 98.94 118 LEU B N 1
ATOM 2415 C CA . LEU B 1 118 ? 1.073 -0.988 -4.637 1 98.94 118 LEU B CA 1
ATOM 2416 C C . LEU B 1 118 ? 0.489 -1.093 -3.232 1 98.94 118 LEU B C 1
ATOM 2418 O O . LEU B 1 118 ? 1.231 -1.191 -2.252 1 98.94 118 LEU B O 1
ATOM 2422 N N . LEU B 1 119 ? -0.826 -1.094 -3.129 1 98.94 119 LEU B N 1
ATOM 2423 C CA . LEU B 1 119 ? -1.486 -1.314 -1.847 1 98.94 119 LEU B CA 1
ATOM 2424 C C . LEU B 1 119 ? -1.099 -2.668 -1.261 1 98.94 119 LEU B C 1
ATOM 2426 O O . LEU B 1 119 ? -0.731 -2.758 -0.087 1 98.94 119 LEU B O 1
ATOM 2430 N N . GLU B 1 120 ? -1.134 -3.688 -2.105 1 98.94 120 GLU B N 1
ATOM 2431 C CA . GLU B 1 120 ? -0.809 -5.039 -1.657 1 98.94 120 GLU B CA 1
ATOM 2432 C C . GLU B 1 120 ? 0.645 -5.133 -1.204 1 98.94 120 GLU B C 1
ATOM 2434 O O . GLU B 1 120 ? 0.95 -5.809 -0.219 1 98.94 120 GLU B O 1
ATOM 2439 N N . LEU B 1 121 ? 1.561 -4.504 -1.963 1 98.94 121 LEU B N 1
ATOM 2440 C CA . LEU B 1 121 ? 2.943 -4.441 -1.498 1 98.94 121 LEU B CA 1
ATOM 2441 C C . LEU B 1 121 ? 3.02 -3.838 -0.1 1 98.94 121 LEU B C 1
ATOM 2443 O O . LEU B 1 121 ? 3.66 -4.402 0.79 1 98.94 121 LEU B O 1
ATOM 2447 N N . GLY B 1 122 ? 2.334 -2.717 0.085 1 98.88 122 GLY B N 1
ATOM 2448 C CA . GLY B 1 122 ? 2.32 -2.119 1.411 1 98.88 122 GLY B CA 1
ATOM 2449 C C . GLY B 1 122 ? 1.807 -3.059 2.484 1 98.88 122 GLY B C 1
ATOM 2450 O O . GLY B 1 122 ? 2.344 -3.098 3.594 1 98.88 122 GLY B O 1
ATOM 2451 N N . LEU B 1 123 ? 0.853 -3.859 2.217 1 98.75 123 LEU B N 1
ATOM 2452 C CA . LEU B 1 123 ? 0.208 -4.762 3.166 1 98.75 123 LEU B CA 1
ATOM 2453 C C . LEU B 1 123 ? 1.152 -5.887 3.576 1 98.75 123 LEU B C 1
ATOM 2455 O O . LEU B 1 123 ? 1.018 -6.449 4.664 1 98.75 123 LEU B O 1
ATOM 2459 N N . CYS B 1 124 ? 2.186 -6.195 2.719 1 98.56 124 CYS B N 1
ATOM 2460 C CA . CYS B 1 124 ? 2.898 -7.434 3.018 1 98.56 124 CYS B CA 1
ATOM 2461 C C . CYS B 1 124 ? 4.391 -7.172 3.195 1 98.56 124 CYS B C 1
ATOM 2463 O O . CYS B 1 124 ? 5.117 -8.023 3.707 1 98.56 124 CYS B O 1
ATOM 2465 N N . VAL B 1 125 ? 4.863 -5.98 2.814 1 98.62 125 VAL B N 1
ATOM 2466 C CA . VAL B 1 125 ? 6.297 -5.773 2.666 1 98.62 125 VAL B CA 1
ATOM 2467 C C . VAL B 1 125 ? 6.977 -5.855 4.031 1 98.62 125 VAL B C 1
ATOM 2469 O O . VAL B 1 125 ? 8.156 -6.215 4.125 1 98.62 125 VAL B O 1
ATOM 2472 N N . ARG B 1 126 ? 6.258 -5.711 5.117 1 98 126 ARG B N 1
ATOM 2473 C CA . ARG B 1 126 ? 6.836 -5.762 6.453 1 98 126 ARG B CA 1
ATOM 2474 C C . ARG B 1 126 ? 6.742 -7.172 7.035 1 98 126 ARG B C 1
ATOM 2476 O O . ARG B 1 126 ? 7.285 -7.441 8.109 1 98 126 ARG B O 1
ATOM 2483 N N . SER B 1 127 ? 6.102 -8.109 6.383 1 97.44 127 SER B N 1
ATOM 2484 C CA . SER B 1 127 ? 5.75 -9.398 6.957 1 97.44 127 SER B CA 1
ATOM 2485 C C . SER B 1 127 ? 6.938 -10.352 6.945 1 97.44 127 SER B C 1
ATOM 2487 O O . SER B 1 127 ? 6.934 -11.375 7.641 1 97.44 127 SER B O 1
ATOM 2489 N N . GLY B 1 128 ? 7.906 -10.062 6.164 1 97.31 128 GLY B N 1
ATOM 2490 C CA . GLY B 1 128 ? 9 -10.992 5.93 1 97.31 128 GLY B CA 1
ATOM 2491 C C . GLY B 1 128 ? 8.68 -12.039 4.879 1 97.31 128 GLY B C 1
ATOM 2492 O O . GLY B 1 128 ? 9.508 -12.898 4.574 1 97.31 128 GLY B O 1
ATOM 2493 N N . ARG B 1 129 ? 7.527 -11.945 4.23 1 98.12 129 ARG B N 1
ATOM 2494 C CA . ARG B 1 129 ? 7.059 -12.969 3.301 1 98.12 129 ARG B CA 1
ATOM 2495 C C . ARG B 1 129 ? 7.023 -12.438 1.872 1 98.12 129 ARG B C 1
ATOM 2497 O O . ARG B 1 129 ? 6.723 -13.18 0.934 1 98.12 129 ARG B O 1
ATOM 2504 N N . ALA B 1 130 ? 7.309 -11.133 1.68 1 98.81 130 ALA B N 1
ATOM 2505 C CA . ALA B 1 130 ? 7.164 -10.5 0.371 1 98.81 130 ALA B CA 1
ATOM 2506 C C . ALA B 1 130 ? 8.336 -10.859 -0.542 1 98.81 130 ALA B C 1
ATOM 2508 O O . ALA B 1 130 ? 9.492 -10.852 -0.113 1 98.81 130 ALA B O 1
ATOM 2509 N N . VAL B 1 131 ? 8.078 -11.234 -1.757 1 98.88 131 VAL B N 1
ATOM 2510 C CA . VAL B 1 131 ? 9.023 -11.398 -2.855 1 98.88 131 VAL B CA 1
ATOM 2511 C C . VAL B 1 131 ? 8.641 -10.484 -4.012 1 98.88 131 VAL B C 1
ATOM 2513 O O . VAL B 1 131 ? 7.551 -10.602 -4.574 1 98.88 131 VAL B O 1
ATOM 2516 N N . VAL B 1 132 ? 9.555 -9.555 -4.379 1 98.94 132 VAL B N 1
ATOM 2517 C CA . VAL B 1 132 ? 9.102 -8.43 -5.191 1 98.94 132 VAL B CA 1
ATOM 2518 C C . VAL B 1 132 ? 9.906 -8.367 -6.484 1 98.94 132 VAL B C 1
ATOM 2520 O O . VAL B 1 132 ? 11.133 -8.516 -6.469 1 98.94 132 VAL B O 1
ATOM 2523 N 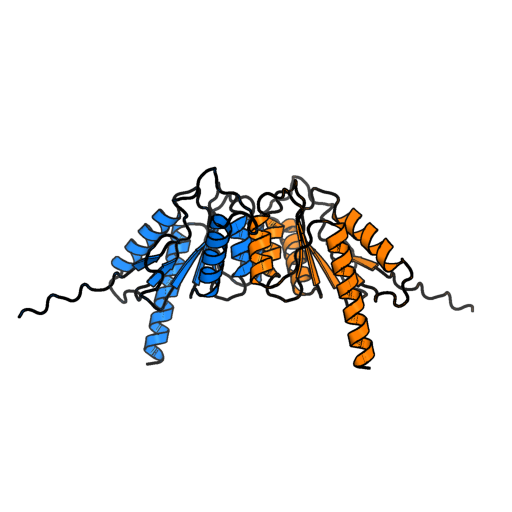N . GLY B 1 133 ? 9.25 -8.25 -7.582 1 98.94 133 GLY B N 1
ATOM 2524 C CA . GLY B 1 133 ? 9.812 -7.898 -8.875 1 98.94 133 GLY B CA 1
ATOM 2525 C C . GLY B 1 133 ? 9.18 -6.66 -9.484 1 98.94 133 GLY B C 1
ATOM 2526 O O . GLY B 1 133 ? 7.969 -6.453 -9.367 1 98.94 133 GLY B O 1
ATOM 2527 N N . CYS B 1 134 ? 9.945 -5.832 -10.102 1 98.94 134 CYS B N 1
ATOM 2528 C CA . CYS B 1 134 ? 9.469 -4.613 -10.734 1 98.94 134 CYS B CA 1
ATOM 2529 C C . CYS B 1 134 ? 10.273 -4.297 -11.992 1 98.94 134 CYS B C 1
ATOM 2531 O O . CYS B 1 134 ? 11.477 -4.02 -11.906 1 98.94 134 CYS B O 1
ATOM 2533 N N . GLU B 1 135 ? 9.594 -4.324 -13.031 1 98.75 135 GLU B N 1
ATOM 2534 C CA . GLU B 1 135 ? 10.266 -4.059 -14.305 1 98.75 135 GLU B CA 1
ATOM 2535 C C . GLU B 1 135 ? 10.688 -2.594 -14.406 1 98.75 135 GLU B C 1
ATOM 2537 O O . GLU B 1 135 ? 10.016 -1.709 -13.875 1 98.75 135 GLU B O 1
ATOM 2542 N N . GLY B 1 136 ? 11.797 -2.424 -15.102 1 97.94 136 GLY B N 1
ATOM 2543 C CA . GLY B 1 136 ? 12.133 -1.063 -15.492 1 97.94 136 GLY B CA 1
ATOM 2544 C C . GLY B 1 136 ? 11.031 -0.386 -16.297 1 97.94 136 GLY B C 1
ATOM 2545 O O . GLY B 1 136 ? 10.43 -1.003 -17.172 1 97.94 136 GLY B O 1
ATOM 2546 N N . GLY B 1 137 ? 10.75 0.853 -16.062 1 97.88 137 GLY B N 1
ATOM 2547 C CA . GLY B 1 137 ? 9.727 1.589 -16.781 1 97.88 137 GLY B CA 1
ATOM 2548 C C . GLY B 1 137 ? 8.43 1.718 -16 1 97.88 137 GLY B C 1
ATOM 2549 O O . GLY B 1 137 ? 7.574 2.541 -16.344 1 97.88 137 GLY B O 1
ATOM 2550 N N . PHE B 1 138 ? 8.227 0.85 -15.039 1 98.69 138 PHE B N 1
ATOM 2551 C CA . PHE B 1 138 ? 7.039 1.019 -14.203 1 98.69 138 PHE B CA 1
ATOM 2552 C C . PHE B 1 138 ? 7.008 2.412 -13.586 1 98.69 138 PHE B C 1
ATOM 2554 O O . PHE B 1 138 ? 7.992 2.859 -13 1 98.69 138 PHE B O 1
ATOM 2561 N N . TRP B 1 139 ? 5.934 3.082 -13.578 1 98.5 139 TRP B N 1
ATOM 2562 C CA . TRP B 1 139 ? 5.84 4.527 -13.398 1 98.5 139 TRP B CA 1
ATOM 2563 C C . TRP B 1 139 ? 6.059 4.91 -11.945 1 98.5 139 TRP B C 1
ATOM 2565 O O . TRP B 1 139 ? 6.414 6.051 -11.641 1 98.5 139 TRP B O 1
ATOM 2575 N N . LYS B 1 140 ? 5.918 3.979 -11.031 1 98.75 140 LYS B N 1
ATOM 2576 C CA . LYS B 1 140 ? 6.18 4.246 -9.625 1 98.75 140 LYS B CA 1
ATOM 2577 C C . LYS B 1 140 ? 7.293 3.348 -9.094 1 98.75 140 LYS B C 1
ATOM 2579 O O . LYS B 1 140 ? 7.324 3.021 -7.906 1 98.75 140 LYS B O 1
ATOM 2584 N N . ARG B 1 141 ? 8.148 2.914 -9.945 1 98.81 141 ARG B N 1
ATOM 2585 C CA . ARG B 1 141 ? 9.227 1.994 -9.586 1 98.81 141 ARG B CA 1
ATOM 2586 C C . ARG B 1 141 ? 10.078 2.562 -8.461 1 98.81 141 ARG B C 1
ATOM 2588 O O . ARG B 1 141 ? 10.555 1.82 -7.598 1 98.81 141 ARG B O 1
ATOM 2595 N N . GLY B 1 142 ? 10.359 3.879 -8.477 1 98.81 142 GLY B N 1
ATOM 2596 C CA . GLY B 1 142 ? 11.133 4.488 -7.41 1 98.81 142 GLY B CA 1
ATOM 2597 C C . GLY B 1 142 ? 10.562 4.238 -6.031 1 98.81 142 GLY B C 1
ATOM 2598 O O . GLY B 1 142 ? 11.305 3.996 -5.078 1 98.81 142 GLY B O 1
ATOM 2599 N N . ASN B 1 143 ? 9.258 4.324 -5.883 1 98.88 143 ASN B N 1
ATOM 2600 C CA . ASN B 1 143 ? 8.609 4.082 -4.598 1 98.88 143 ASN B CA 1
ATOM 2601 C C . ASN B 1 143 ? 8.672 2.611 -4.207 1 98.88 143 ASN B C 1
ATOM 2603 O O . ASN B 1 143 ? 8.805 2.283 -3.025 1 98.88 143 ASN B O 1
ATOM 2607 N N . VAL B 1 144 ? 8.562 1.711 -5.203 1 98.94 144 VAL B N 1
ATOM 2608 C CA . VAL B 1 144 ? 8.75 0.287 -4.949 1 98.94 144 VAL B CA 1
ATOM 2609 C C . VAL B 1 144 ? 10.172 0.036 -4.453 1 98.94 144 VAL B C 1
ATOM 2611 O O . VAL B 1 144 ? 10.375 -0.666 -3.459 1 98.94 144 VAL B O 1
ATOM 2614 N N . GLN B 1 145 ? 11.141 0.651 -5.094 1 98.88 145 GLN B N 1
ATOM 2615 C CA . GLN B 1 145 ? 12.531 0.565 -4.684 1 98.88 145 GLN B CA 1
ATOM 2616 C C . GLN B 1 145 ? 12.719 1.064 -3.254 1 98.88 145 GLN B C 1
ATOM 2618 O O . GLN B 1 145 ? 13.383 0.413 -2.443 1 98.88 145 GLN B O 1
ATOM 2623 N N . ALA B 1 146 ? 12.148 2.193 -2.938 1 98.81 146 ALA B N 1
ATOM 2624 C CA . ALA B 1 146 ? 12.297 2.799 -1.615 1 98.81 146 ALA B CA 1
ATOM 2625 C C . ALA B 1 146 ? 11.766 1.868 -0.528 1 98.81 146 ALA B C 1
ATOM 2627 O O . ALA B 1 146 ? 12.438 1.628 0.476 1 98.81 146 ALA B O 1
ATOM 2628 N N . ALA B 1 147 ? 10.562 1.326 -0.774 1 98.81 147 ALA B N 1
ATOM 2629 C CA . ALA B 1 147 ? 9.953 0.428 0.205 1 98.81 147 ALA B CA 1
ATOM 2630 C C . ALA B 1 147 ? 10.805 -0.824 0.401 1 98.81 147 ALA B C 1
ATOM 2632 O O . ALA B 1 147 ? 11.078 -1.22 1.535 1 98.81 147 ALA B O 1
ATOM 2633 N N . CYS B 1 148 ? 11.211 -1.401 -0.723 1 98.81 148 CYS B N 1
ATOM 2634 C CA . CYS B 1 148 ? 11.984 -2.635 -0.668 1 98.81 148 CYS B CA 1
ATOM 2635 C C . CYS B 1 148 ? 13.336 -2.398 -0.011 1 98.81 148 CYS B C 1
ATOM 2637 O O . CYS B 1 148 ? 13.773 -3.191 0.824 1 98.81 148 CYS B O 1
ATOM 2639 N N . GLN B 1 149 ? 13.977 -1.294 -0.369 1 98.12 149 GLN B N 1
ATOM 2640 C CA . GLN B 1 149 ? 15.281 -0.969 0.204 1 98.12 149 GLN B CA 1
ATOM 2641 C C . GLN B 1 149 ? 15.172 -0.745 1.71 1 98.12 149 GLN B C 1
ATOM 2643 O O . GLN B 1 149 ? 15.953 -1.312 2.482 1 98.12 149 GLN B O 1
ATOM 2648 N N . ARG B 1 150 ? 14.234 0.002 2.109 1 97.19 150 ARG B N 1
ATOM 2649 C CA . ARG B 1 150 ? 14.055 0.348 3.516 1 97.19 150 ARG B CA 1
ATOM 2650 C C . ARG B 1 150 ? 13.805 -0.897 4.359 1 97.19 150 ARG B C 1
ATOM 2652 O O . ARG B 1 150 ? 14.258 -0.98 5.504 1 97.19 150 ARG B O 1
ATOM 2659 N N . LEU B 1 151 ? 13.086 -1.83 3.826 1 97.94 151 LEU B N 1
ATOM 2660 C CA . LEU B 1 151 ? 12.656 -2.975 4.617 1 97.94 151 LEU B CA 1
ATOM 2661 C C . LEU B 1 151 ? 13.469 -4.215 4.273 1 97.94 151 LEU B C 1
ATOM 2663 O O . LEU B 1 151 ? 13.078 -5.336 4.609 1 97.94 151 LEU B O 1
ATOM 2667 N N . ASP B 1 152 ? 14.547 -4.055 3.514 1 97.88 152 ASP B N 1
ATOM 2668 C CA . ASP B 1 152 ? 15.516 -5.094 3.188 1 97.88 152 ASP B CA 1
ATOM 2669 C C . ASP B 1 152 ? 14.859 -6.242 2.432 1 97.88 152 ASP B C 1
ATOM 2671 O O . ASP B 1 152 ? 15.047 -7.41 2.777 1 97.88 152 ASP B O 1
ATOM 2675 N N . VAL B 1 153 ? 14.016 -5.91 1.524 1 98.56 153 VAL B N 1
ATOM 2676 C CA . VAL B 1 153 ? 13.422 -6.875 0.607 1 98.56 153 VAL B CA 1
ATOM 2677 C C . VAL B 1 153 ? 14.117 -6.789 -0.753 1 98.56 153 VAL B C 1
ATOM 2679 O O . VAL B 1 153 ? 14.07 -5.746 -1.411 1 98.56 153 VAL B O 1
ATOM 2682 N N . PRO B 1 154 ? 14.805 -7.879 -1.19 1 98.12 154 PRO B N 1
ATOM 2683 C CA . PRO B 1 154 ? 15.414 -7.824 -2.523 1 98.12 154 PRO B CA 1
ATOM 2684 C C . PRO B 1 154 ? 14.391 -7.543 -3.625 1 98.12 154 PRO B C 1
ATOM 2686 O O . PRO B 1 154 ? 13.266 -8.055 -3.576 1 98.12 154 PRO B O 1
ATOM 2689 N N . LEU B 1 155 ? 14.797 -6.715 -4.535 1 98.88 155 LEU B N 1
ATOM 2690 C CA . LEU B 1 155 ? 13.953 -6.355 -5.668 1 98.88 155 LEU B CA 1
ATOM 2691 C C . LEU B 1 155 ? 14.531 -6.895 -6.973 1 98.88 155 LEU B C 1
ATOM 2693 O O . LEU B 1 155 ? 15.664 -6.562 -7.336 1 98.88 155 LEU B O 1
ATOM 2697 N N . GLU B 1 156 ? 13.789 -7.754 -7.621 1 98.88 156 GLU B N 1
ATOM 2698 C CA . GLU B 1 156 ? 14.195 -8.25 -8.93 1 98.88 156 GLU B CA 1
ATOM 2699 C C . GLU B 1 156 ? 13.719 -7.32 -10.047 1 98.88 156 GLU B C 1
ATOM 2701 O O . GLU B 1 156 ? 12.641 -6.734 -9.953 1 98.88 156 GLU B O 1
ATOM 2706 N N . ASP B 1 157 ? 14.406 -7.293 -11.172 1 98.5 157 ASP B N 1
ATOM 2707 C CA . ASP B 1 157 ? 14.109 -6.328 -12.219 1 98.5 157 ASP B CA 1
ATOM 2708 C C . ASP B 1 157 ? 13.328 -6.984 -13.359 1 98.5 157 ASP B C 1
ATOM 2710 O O . ASP B 1 157 ? 12.805 -6.293 -14.242 1 98.5 157 ASP B O 1
ATOM 2714 N N . THR B 1 158 ? 13.305 -8.336 -13.336 1 98.38 158 THR B N 1
ATOM 2715 C CA . THR B 1 158 ? 12.641 -9.07 -14.414 1 98.38 158 THR B CA 1
ATOM 2716 C C . THR B 1 158 ? 11.766 -10.18 -13.844 1 98.38 158 THR B C 1
ATOM 2718 O O . THR B 1 158 ? 11.938 -10.594 -12.695 1 98.38 158 THR B O 1
ATOM 2721 N N . LEU B 1 159 ? 10.867 -10.625 -14.672 1 98.44 159 LEU B N 1
ATOM 2722 C CA . LEU B 1 159 ? 10.031 -11.758 -14.289 1 98.44 159 LEU B CA 1
ATOM 2723 C C . LEU B 1 159 ? 10.875 -13.008 -14.055 1 98.44 159 LEU B C 1
ATOM 2725 O O . LEU B 1 159 ? 10.648 -13.742 -13.094 1 98.44 159 LEU B O 1
ATOM 2729 N N . GLU B 1 160 ? 11.867 -13.25 -14.914 1 97.38 160 GLU B N 1
ATOM 2730 C CA . GLU B 1 160 ? 12.75 -14.398 -14.766 1 97.38 160 GLU B CA 1
ATOM 2731 C C . GLU B 1 160 ? 13.531 -14.336 -13.461 1 97.38 160 GLU B C 1
ATOM 2733 O O . GLU B 1 160 ? 13.703 -15.344 -12.773 1 97.38 160 GLU B O 1
ATOM 2738 N N . GLY B 1 161 ? 14.086 -13.125 -13.172 1 97.75 161 GLY B N 1
ATOM 2739 C CA . GLY B 1 161 ? 14.758 -12.938 -11.898 1 97.75 161 GLY B CA 1
ATOM 2740 C C . GLY B 1 161 ? 13.852 -13.195 -10.703 1 97.75 161 GLY B C 1
ATOM 2741 O O . GLY B 1 161 ? 14.273 -13.797 -9.711 1 97.75 161 GLY B O 1
ATOM 2742 N N . LEU B 1 162 ? 12.609 -12.719 -10.789 1 98.69 162 LEU B N 1
ATOM 2743 C CA . LEU B 1 162 ? 11.625 -12.945 -9.742 1 98.69 162 LEU B CA 1
ATOM 2744 C C . LEU B 1 162 ? 11.375 -14.438 -9.539 1 98.69 162 LEU B C 1
ATOM 2746 O O . LEU B 1 162 ? 11.367 -14.922 -8.406 1 98.69 162 LEU B O 1
ATOM 2750 N N . VAL B 1 163 ? 11.195 -15.18 -10.641 1 97.25 163 VAL B N 1
ATOM 2751 C CA . VAL B 1 163 ? 10.992 -16.625 -10.562 1 97.25 163 VAL B CA 1
ATOM 2752 C C . VAL B 1 163 ? 12.203 -17.281 -9.914 1 97.25 163 VAL B C 1
ATOM 2754 O O . VAL B 1 163 ? 12.062 -18.172 -9.062 1 97.25 163 VAL B O 1
ATOM 2757 N N . GLY B 1 164 ? 13.398 -16.875 -10.359 1 94.81 164 GLY B N 1
ATOM 2758 C CA . GLY B 1 164 ? 14.609 -17.391 -9.742 1 94.81 164 GLY B CA 1
ATOM 2759 C C . GLY B 1 164 ? 14.648 -17.203 -8.234 1 94.81 164 GLY B C 1
ATOM 2760 O O . GLY B 1 164 ? 15.016 -18.109 -7.5 1 94.81 164 GLY B O 1
ATOM 2761 N N . ARG B 1 165 ? 14.242 -16.078 -7.766 1 96.31 165 ARG B N 1
ATOM 2762 C CA . ARG B 1 165 ? 14.219 -15.789 -6.336 1 96.31 165 ARG B CA 1
ATOM 2763 C C . ARG B 1 165 ? 13.219 -16.688 -5.613 1 96.31 165 ARG B C 1
ATOM 2765 O O . ARG B 1 165 ? 13.508 -17.203 -4.531 1 96.31 165 ARG B O 1
ATOM 2772 N N . VAL B 1 166 ? 12.031 -16.859 -6.191 1 95.88 166 VAL B N 1
ATOM 2773 C CA . VAL B 1 166 ? 11.016 -17.719 -5.605 1 95.88 166 VAL B CA 1
ATOM 2774 C C . VAL B 1 166 ? 11.555 -19.141 -5.473 1 95.88 166 VAL B C 1
ATOM 2776 O O . VAL B 1 166 ? 11.414 -19.781 -4.422 1 95.88 166 VAL B O 1
ATOM 2779 N N . VAL B 1 167 ? 12.203 -19.625 -6.504 1 93.06 167 VAL B N 1
ATOM 2780 C CA . VAL B 1 167 ? 12.758 -20.969 -6.496 1 93.06 167 VAL B CA 1
ATOM 2781 C C . VAL B 1 167 ? 13.797 -21.109 -5.387 1 93.06 167 VAL B C 1
ATOM 2783 O O . VAL B 1 167 ? 13.828 -22.109 -4.672 1 93.06 167 VAL B O 1
ATOM 2786 N N . GLU B 1 168 ? 14.625 -20.094 -5.258 1 92.06 168 GLU B N 1
ATOM 2787 C CA . GLU B 1 168 ? 15.633 -20.109 -4.203 1 92.06 168 GLU B CA 1
ATOM 2788 C C . GLU B 1 168 ? 14.984 -20.188 -2.822 1 92.06 168 GLU B C 1
ATOM 2790 O O . GLU B 1 168 ? 15.461 -20.922 -1.954 1 92.06 168 GLU B O 1
ATOM 2795 N N . ILE B 1 169 ? 13.938 -19.484 -2.635 1 92.31 169 ILE B N 1
ATOM 2796 C CA . ILE B 1 169 ? 13.219 -19.453 -1.363 1 92.31 169 ILE B CA 1
ATOM 2797 C C . ILE B 1 169 ? 12.633 -20.828 -1.076 1 92.31 169 ILE B C 1
ATOM 2799 O O . ILE B 1 169 ? 12.719 -21.328 0.05 1 92.31 169 ILE B O 1
ATOM 2803 N N . LEU B 1 170 ? 12.078 -21.453 -2.113 1 89.75 170 LEU B N 1
ATOM 2804 C CA . LEU B 1 170 ? 11.43 -22.75 -1.962 1 89.75 170 LEU B CA 1
ATOM 2805 C C . LEU B 1 170 ? 12.453 -23.844 -1.667 1 89.75 170 LEU B C 1
ATOM 2807 O O . LEU B 1 170 ? 12.156 -24.812 -0.971 1 89.75 170 LEU B O 1
ATOM 2811 N N . LYS B 1 171 ? 13.648 -23.719 -2.117 1 85.81 171 LYS B N 1
ATOM 2812 C CA . LYS B 1 171 ? 14.711 -24.688 -1.884 1 85.81 171 LYS B CA 1
ATOM 2813 C C . LYS B 1 171 ? 15.281 -24.547 -0.476 1 85.81 171 LYS B C 1
ATOM 2815 O O . LYS B 1 171 ? 15.633 -25.547 0.158 1 85.81 171 LYS B O 1
ATOM 2820 N N . LYS B 1 172 ? 15.438 -23.328 0.002 1 81.5 172 LYS B N 1
ATOM 2821 C CA . LYS B 1 172 ? 15.961 -23.078 1.341 1 81.5 172 LYS B CA 1
ATOM 2822 C C . LYS B 1 172 ? 15.023 -23.625 2.412 1 81.5 172 LYS B C 1
ATOM 2824 O O . LYS B 1 172 ? 15.477 -24.156 3.428 1 81.5 172 LYS B O 1
ATOM 2829 N N . LYS B 1 173 ? 13.805 -23.547 2.203 1 73.44 173 LYS B N 1
ATOM 2830 C CA . LYS B 1 173 ? 12.82 -24.062 3.156 1 73.44 173 LYS B CA 1
ATOM 2831 C C . LYS B 1 173 ? 12.938 -25.578 3.293 1 73.44 173 LYS B C 1
ATOM 2833 O O . LYS B 1 173 ? 12.758 -26.125 4.387 1 73.44 173 LYS B O 1
ATOM 2838 N N . LYS B 1 174 ? 13.352 -26.234 2.285 1 66.19 174 LYS B N 1
ATOM 2839 C CA . LYS B 1 174 ? 13.5 -27.688 2.301 1 66.19 174 LYS B CA 1
ATOM 2840 C C . LYS B 1 174 ? 14.727 -28.109 3.105 1 66.19 174 LYS B C 1
ATOM 2842 O O . LYS B 1 174 ? 14.688 -29.078 3.852 1 66.19 174 LYS B O 1
ATOM 2847 N N . LYS B 1 175 ? 15.766 -27.359 2.953 1 67.19 175 LYS B N 1
ATOM 2848 C CA . LYS B 1 175 ? 16.984 -27.688 3.688 1 67.19 175 LYS B CA 1
ATOM 2849 C C . LYS B 1 175 ? 16.781 -27.531 5.191 1 67.19 175 LYS B C 1
ATOM 2851 O O . LYS B 1 175 ? 17.266 -28.344 5.977 1 67.19 175 LYS B O 1
ATOM 2856 N N . LYS B 1 176 ? 15.992 -26.453 5.566 1 64.06 176 LYS B N 1
ATOM 2857 C CA . LYS B 1 176 ? 15.758 -26.219 6.988 1 64.06 176 LYS B CA 1
ATOM 2858 C C . LYS B 1 176 ? 14.906 -27.328 7.594 1 64.06 176 LYS B C 1
ATOM 2860 O O . LYS B 1 176 ? 15.078 -27.688 8.758 1 64.06 176 LYS B O 1
ATOM 2865 N N . LYS B 1 177 ? 14.023 -27.938 6.766 1 62.66 177 LYS B N 1
ATOM 2866 C CA . LYS B 1 177 ? 13.164 -29.031 7.223 1 62.66 177 LYS B CA 1
ATOM 2867 C C . LYS B 1 177 ? 13.961 -30.312 7.402 1 62.66 177 LYS B C 1
ATOM 2869 O O . LYS B 1 177 ? 13.664 -31.109 8.297 1 62.66 177 LYS B O 1
ATOM 2874 N N . LYS B 1 178 ? 15.016 -30.453 6.656 1 67.31 178 LYS B N 1
ATOM 2875 C CA . LYS B 1 178 ? 15.836 -31.656 6.738 1 67.31 178 LYS B CA 1
ATOM 2876 C C . LYS B 1 178 ? 16.766 -31.609 7.945 1 67.31 178 LYS B C 1
ATOM 2878 O O . LYS B 1 178 ? 17.062 -32.625 8.562 1 67.31 178 LYS B O 1
ATOM 2883 N N . GLU B 1 179 ? 17.234 -30.391 8.375 1 62.06 179 GLU B N 1
ATOM 2884 C CA . GLU B 1 179 ? 18.141 -30.234 9.508 1 62.06 179 GLU B CA 1
ATOM 2885 C C . GLU B 1 179 ? 17.391 -30.359 10.836 1 62.06 179 GLU B C 1
ATOM 2887 O O . GLU B 1 179 ? 17.984 -30.719 11.859 1 62.06 179 GLU B O 1
ATOM 2892 N N . LYS B 1 180 ? 16.234 -30 10.828 1 66.38 180 LYS B N 1
ATOM 2893 C CA . LYS B 1 180 ? 15.453 -30.078 12.055 1 66.38 180 LYS B CA 1
ATOM 2894 C C . LYS B 1 180 ? 14.938 -31.5 12.289 1 66.38 180 LYS B C 1
ATOM 2896 O O . LYS B 1 180 ? 14.492 -31.828 13.391 1 66.38 180 LYS B O 1
ATOM 2901 N N . ASN B 1 181 ? 14.75 -32.344 11.336 1 49.84 181 ASN B N 1
ATOM 2902 C CA . ASN B 1 181 ? 14.328 -33.75 11.484 1 49.84 181 ASN B CA 1
ATOM 2903 C C . ASN B 1 181 ? 15.516 -34.656 11.766 1 49.84 181 ASN B C 1
ATOM 2905 O O . ASN B 1 181 ? 16.469 -34.719 10.984 1 49.84 181 ASN B O 1
#

pLDDT: mean 91.54, std 13.65, range [41.25, 98.94]